Protein 2ZCW (pdb70)

Structure (mmCIF, N/CA/C/O backbone):
data_2ZCW
#
_entry.id   2ZCW
#
_cell.length_a   54.050
_cell.length_b   54.050
_cell.length_c   147.718
_cell.angle_alpha   90.00
_cell.angle_beta   90.00
_cell.angle_gamma   90.00
#
_symmetry.space_group_name_H-M   'P 41 21 2'
#
loop_
_entity.id
_entity.type
_entity.pdbx_description
1 polymer 'Transcriptional regulator, FNR/CRP family'
2 non-polymer (4S)-2-METHYL-2,4-PENTANEDIOL
3 water water
#
loop_
_atom_site.group_PDB
_atom_site.id
_atom_site.type_symbol
_atom_site.label_atom_id
_atom_site.label_alt_id
_atom_site.label_comp_id
_atom_site.label_asym_id
_atom_site.label_entity_id
_atom_site.label_seq_id
_atom_site.pdbx_PDB_ins_code
_atom_site.Cartn_x
_atom_site.Cartn_y
_atom_site.Cartn_z
_atom_site.occupancy
_atom_site.B_iso_or_equiv
_atom_site.auth_seq_id
_atom_site.auth_comp_id
_atom_site.auth_asym_id
_atom_site.auth_atom_id
_atom_site.pdbx_PDB_model_num
ATOM 1 N N . GLU A 1 6 ? 13.948 9.141 18.935 1.00 52.21 5 GLU A N 1
ATOM 2 C CA . GLU A 1 6 ? 15.064 9.241 19.918 1.00 51.62 5 GLU A CA 1
ATOM 3 C C . GLU A 1 6 ? 15.675 10.640 19.903 1.00 49.57 5 GLU A C 1
ATOM 4 O O . GLU A 1 6 ? 15.603 11.346 18.896 1.00 48.85 5 GLU A O 1
ATOM 10 N N . THR A 1 7 ? 16.275 11.033 21.023 1.00 46.07 6 THR A N 1
ATOM 11 C CA . THR A 1 7 ? 16.889 12.351 21.145 1.00 43.45 6 THR A CA 1
ATOM 12 C C . THR A 1 7 ? 18.218 12.287 21.891 1.00 41.29 6 THR A C 1
ATOM 13 O O . THR A 1 7 ? 18.404 11.455 22.777 1.00 41.72 6 THR A O 1
ATOM 17 N N . VAL A 1 8 ? 19.138 13.175 21.527 1.00 38.18 7 VAL A N 1
ATOM 18 C CA . VAL A 1 8 ? 20.453 13.229 22.155 1.00 35.80 7 VAL A CA 1
ATOM 19 C C . VAL A 1 8 ? 20.798 14.666 22.528 1.00 36.68 7 VAL A C 1
ATOM 20 O O . VAL A 1 8 ? 20.420 15.605 21.826 1.00 35.87 7 VAL A O 1
ATOM 24 N N . SER A 1 9 ? 21.517 14.835 23.6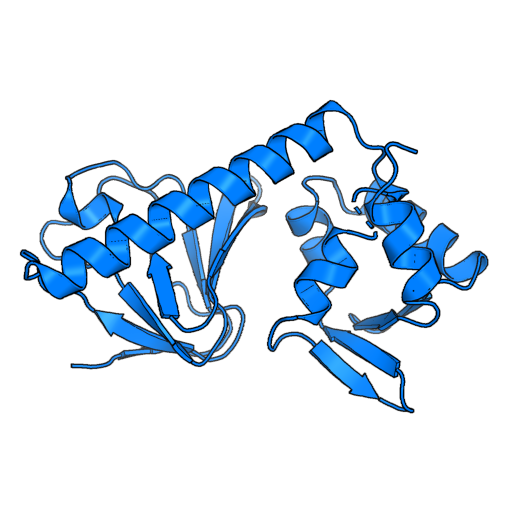33 1.00 34.14 8 SER A N 1
ATOM 25 C CA . SER A 1 9 ? 21.896 16.165 24.092 1.00 32.48 8 SER A CA 1
ATOM 26 C C . SER A 1 9 ? 23.407 16.353 24.171 1.00 32.47 8 SER A C 1
ATOM 27 O O . SER A 1 9 ? 24.159 15.398 24.370 1.00 33.31 8 SER A O 1
ATOM 30 N N . PHE A 1 10 ? 23.836 17.600 24.012 1.00 32.09 9 PHE A N 1
ATOM 31 C CA . PHE A 1 10 ? 25.245 17.970 24.068 1.00 30.80 9 PHE A CA 1
ATOM 32 C C . PHE A 1 10 ? 25.368 19.293 24.818 1.00 33.15 9 PHE A C 1
ATOM 33 O O . PHE A 1 10 ? 24.488 20.148 24.729 1.00 33.59 9 PHE A O 1
ATOM 41 N N . LYS A 1 11 ? 26.454 19.458 25.564 1.00 34.12 10 LYS A N 1
ATOM 42 C CA . LYS A 1 11 ? 26.673 20.692 26.308 1.00 34.03 10 LYS A CA 1
ATOM 43 C C . LYS A 1 11 ? 27.490 21.656 25.460 1.00 33.27 10 LYS A C 1
ATOM 44 O O . LYS A 1 11 ? 28.265 21.235 24.601 1.00 31.94 10 LYS A O 1
ATOM 50 N N . ALA A 1 12 ? 27.308 22.950 25.699 1.00 30.43 11 ALA A N 1
ATOM 51 C CA . ALA A 1 12 ? 28.031 23.969 24.951 1.00 30.57 11 ALA A CA 1
ATOM 52 C C . ALA A 1 12 ? 29.521 23.654 24.895 1.00 31.64 11 ALA A C 1
ATOM 53 O O . ALA A 1 12 ? 30.163 23.440 25.927 1.00 32.63 11 ALA A O 1
ATOM 55 N N . GLY A 1 13 ? 30.063 23.616 23.683 1.00 31.90 12 GLY A N 1
ATOM 56 C CA . GLY A 1 13 ? 31.476 23.335 23.512 1.00 31.42 12 GLY A CA 1
ATOM 57 C C . GLY A 1 13 ? 31.789 21.903 23.118 1.00 30.62 12 GLY A C 1
ATOM 58 O O . GLY A 1 13 ? 32.898 21.616 22.677 1.00 31.34 12 GLY A O 1
ATOM 59 N N . ASP A 1 14 ? 30.823 21.002 23.272 1.00 31.56 13 ASP A N 1
ATOM 60 C CA . ASP A 1 14 ? 31.044 19.602 22.921 1.00 31.14 13 ASP A CA 1
ATOM 61 C C . ASP A 1 14 ? 31.071 19.363 21.419 1.00 30.68 13 ASP A C 1
ATOM 62 O O . ASP A 1 14 ? 30.244 19.898 20.679 1.00 29.68 13 ASP A O 1
ATOM 67 N N . VAL A 1 15 ? 32.031 18.554 20.980 1.00 30.02 14 VAL A N 1
ATOM 68 C CA . VAL A 1 15 ? 32.179 18.212 19.571 1.00 27.82 14 VAL A CA 1
ATOM 69 C C . VAL A 1 15 ? 31.134 17.161 19.224 1.00 27.51 14 VAL A C 1
ATOM 70 O O . VAL A 1 15 ? 31.032 16.129 19.890 1.00 28.24 14 VAL A O 1
ATOM 74 N N . ILE A 1 16 ? 30.359 17.427 18.179 1.00 21.61 15 ILE A N 1
ATOM 75 C CA . ILE A 1 16 ? 29.311 16.511 17.758 1.00 20.79 15 ILE A CA 1
ATOM 76 C C . ILE A 1 16 ? 29.776 15.625 16.606 1.00 17.72 15 ILE A C 1
ATOM 77 O O . ILE A 1 16 ? 29.482 14.427 16.583 1.00 18.94 15 ILE A O 1
ATOM 82 N N . LEU A 1 17 ? 30.497 16.217 15.659 1.00 18.37 16 LEU A N 1
ATOM 83 C CA . LEU A 1 17 ? 31.016 15.487 14.503 1.00 17.74 16 LEU A CA 1
ATOM 84 C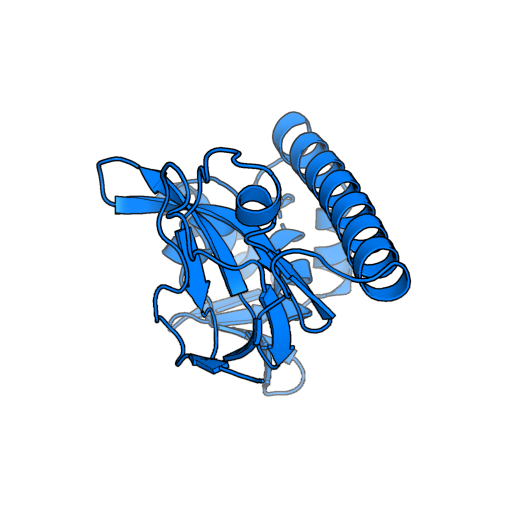 C . LEU A 1 17 ? 32.427 15.953 14.172 1.00 18.16 16 LEU A C 1
ATOM 85 O O . LEU A 1 17 ? 32.765 17.121 14.363 1.00 18.49 16 LEU A O 1
ATOM 90 N N . TYR A 1 18 ? 33.244 15.029 13.675 1.00 17.35 17 TYR A N 1
ATOM 91 C CA . TYR A 1 18 ? 34.625 15.317 13.296 1.00 17.33 17 TYR A CA 1
ATOM 92 C C . TYR A 1 18 ? 34.750 15.190 11.778 1.00 17.28 17 TYR A C 1
ATOM 93 O O . TYR A 1 18 ? 34.017 14.426 11.151 1.00 18.98 17 TYR A O 1
ATOM 102 N N . PRO A 1 19 ? 35.681 15.935 11.164 1.00 17.95 18 PRO A N 1
ATOM 103 C CA . PRO A 1 19 ? 35.876 15.870 9.712 1.00 19.62 18 PRO A CA 1
ATOM 104 C C . PRO A 1 19 ? 36.393 14.490 9.304 1.00 18.92 18 PRO A C 1
ATOM 105 O O . PRO A 1 19 ? 37.023 13.800 10.107 1.00 23.06 18 PRO A O 1
ATOM 109 N N . GLY A 1 20 ? 36.133 14.101 8.060 1.00 19.85 19 GLY A N 1
ATOM 110 C CA . GLY A 1 20 ? 36.593 12.813 7.572 1.00 21.41 19 GLY A CA 1
ATOM 111 C C . GLY A 1 20 ? 35.495 12.013 6.901 1.00 21.73 19 GLY A C 1
ATOM 112 O O . GLY A 1 20 ? 34.372 12.492 6.741 1.00 19.78 19 GLY A O 1
ATOM 113 N N . VAL A 1 21 ? 35.819 10.792 6.487 1.00 22.60 20 VAL A N 1
ATOM 114 C CA . VAL A 1 21 ? 34.826 9.937 5.853 1.00 23.11 20 VAL A CA 1
ATOM 115 C C . VAL A 1 21 ? 33.911 9.432 6.963 1.00 20.42 20 VAL A C 1
ATOM 116 O O . VAL A 1 21 ? 34.371 8.833 7.929 1.00 21.60 20 VAL A O 1
ATOM 120 N N . PRO A 1 22 ? 32.599 9.672 6.840 1.00 20.75 21 PRO A N 1
ATOM 121 C CA . PRO A 1 22 ? 31.650 9.225 7.865 1.00 19.22 21 PRO A CA 1
ATOM 122 C C . PRO A 1 22 ? 31.741 7.736 8.186 1.00 19.64 21 PRO A C 1
ATOM 123 O O . PRO A 1 22 ? 31.909 6.909 7.289 1.00 20.85 21 PRO A O 1
ATOM 127 N N . GLY A 1 23 ? 31.634 7.412 9.473 1.00 19.00 22 GLY A N 1
ATOM 128 C CA . GLY A 1 23 ? 31.671 6.024 9.897 1.00 18.46 22 GLY A CA 1
ATOM 129 C C . GLY A 1 23 ? 30.379 5.363 9.457 1.00 18.11 22 GLY A C 1
ATOM 130 O O . GLY A 1 23 ? 29.403 6.057 9.168 1.00 16.51 22 GLY A O 1
ATOM 131 N N . PRO A 1 24 ? 30.326 4.023 9.408 1.00 17.70 23 PRO A N 1
ATOM 132 C CA . PRO A 1 24 ? 29.117 3.310 8.985 1.00 18.12 23 PRO A CA 1
ATOM 133 C C . PRO A 1 24 ? 27.868 3.520 9.842 1.00 17.56 23 PRO A C 1
ATOM 134 O O . PRO A 1 24 ? 26.754 3.245 9.393 1.00 20.24 23 PRO A O 1
ATOM 138 N N . ARG A 1 25 ? 28.039 4.009 11.067 1.00 17.26 24 ARG A N 1
ATOM 139 C CA . ARG A 1 25 ? 26.890 4.242 11.931 1.00 16.53 24 ARG A CA 1
ATOM 140 C C . ARG A 1 25 ? 26.718 5.724 12.255 1.00 18.28 24 ARG A C 1
ATOM 141 O O . ARG A 1 25 ? 25.967 6.088 13.162 1.00 19.59 24 ARG A O 1
ATOM 149 N N . ASP A 1 26 ? 27.412 6.576 11.505 1.00 17.80 25 ASP A N 1
ATOM 150 C CA . ASP A 1 26 ? 27.306 8.021 11.700 1.00 17.88 25 ASP A CA 1
ATOM 151 C C . ASP A 1 26 ? 25.905 8.448 11.293 1.00 16.23 25 ASP A C 1
ATOM 152 O O . ASP A 1 26 ? 25.342 7.927 10.332 1.00 19.39 25 ASP A O 1
ATOM 157 N N . ARG A 1 27 ? 25.349 9.407 12.017 1.00 18.99 26 ARG A N 1
ATOM 158 C CA . ARG A 1 27 ? 24.010 9.881 11.709 1.00 17.40 26 ARG A CA 1
ATOM 159 C C . ARG A 1 27 ? 23.987 11.373 11.432 1.00 15.88 26 ARG A C 1
ATOM 160 O O . ARG A 1 27 ? 24.879 12.114 11.853 1.00 17.62 26 ARG A O 1
ATOM 168 N N . ALA A 1 28 ? 22.962 11.793 10.698 1.00 16.22 27 ALA A N 1
ATOM 169 C CA . ALA A 1 28 ? 22.748 13.206 10.422 1.00 14.64 27 ALA A CA 1
ATOM 170 C C . ALA A 1 28 ? 21.869 13.650 11.596 1.00 15.43 27 ALA A C 1
ATOM 171 O O . ALA A 1 28 ? 21.280 12.812 12.291 1.00 13.94 27 ALA A O 1
ATOM 173 N N . TYR A 1 29 ? 21.778 14.952 11.829 1.00 13.59 28 TYR A N 1
ATOM 174 C CA . TYR A 1 29 ? 20.975 15.449 12.940 1.00 13.92 28 TYR A CA 1
ATOM 175 C C . TYR A 1 29 ? 20.079 16.617 12.586 1.00 14.37 28 TYR A C 1
ATOM 176 O O . TYR A 1 29 ? 20.375 17.393 11.681 1.00 14.44 28 TYR A O 1
ATOM 185 N N . ARG A 1 30 ? 18.984 16.731 13.324 1.00 15.31 29 ARG A N 1
ATOM 186 C CA . ARG A 1 30 ? 18.074 17.854 13.180 1.00 16.14 29 ARG A CA 1
ATOM 187 C C . ARG A 1 30 ? 18.157 18.536 14.544 1.00 16.91 29 ARG A C 1
ATOM 188 O O . ARG A 1 30 ? 18.072 17.871 15.579 1.00 18.17 29 ARG A O 1
ATOM 196 N N . VAL A 1 31 ? 18.350 19.851 14.558 1.00 16.21 30 VAL A N 1
ATOM 197 C CA . VAL A 1 31 ? 18.449 20.581 15.819 1.00 18.31 30 VAL A CA 1
ATOM 198 C C . VAL A 1 31 ? 17.069 20.834 16.419 1.00 19.19 30 VAL A C 1
ATOM 199 O O . VAL A 1 31 ? 16.160 21.298 15.732 1.00 19.54 30 VAL A O 1
ATOM 203 N N . LEU A 1 32 ? 16.910 20.508 17.699 1.00 20.51 31 LEU A N 1
ATOM 204 C CA . LEU A 1 32 ? 15.636 20.726 18.380 1.00 22.02 31 LEU A CA 1
ATOM 205 C C . LEU A 1 32 ? 15.728 21.986 19.234 1.00 23.79 31 LEU A C 1
ATOM 206 O O . LEU A 1 32 ? 14.774 22.757 19.328 1.00 25.17 31 LEU A O 1
ATOM 211 N N . GLU A 1 33 ? 16.887 22.190 19.847 1.00 24.30 32 GLU A N 1
ATOM 212 C CA . GLU A 1 33 ? 17.127 23.363 20.679 1.00 25.69 32 GLU A CA 1
ATOM 213 C C . GLU A 1 33 ? 18.602 23.713 20.681 1.00 24.40 32 GLU A C 1
ATOM 214 O O . GLU A 1 33 ? 19.460 22.833 20.597 1.00 2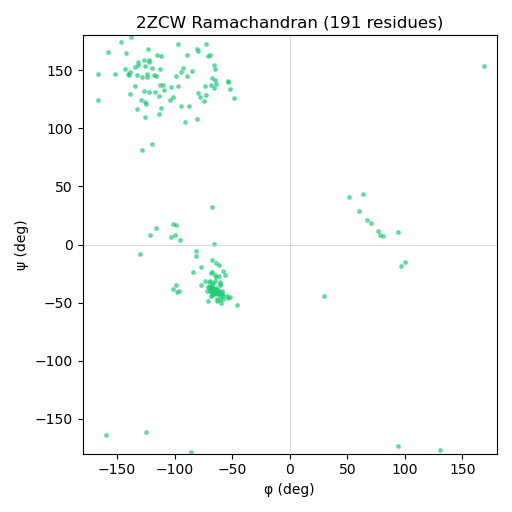4.85 32 GLU A O 1
ATOM 220 N N . GLY A 1 34 ? 18.897 25.004 20.773 1.00 22.76 33 GLY A N 1
ATOM 221 C CA . GLY A 1 34 ? 20.280 25.436 20.795 1.00 21.21 33 GLY A CA 1
ATOM 222 C C . GLY A 1 34 ? 20.853 25.808 19.443 1.00 20.95 33 GLY A C 1
ATOM 223 O O . GLY A 1 34 ? 20.144 25.857 18.434 1.00 20.38 33 GLY A O 1
ATOM 224 N N . LEU A 1 35 ? 22.154 26.068 19.429 1.00 20.26 34 LEU A N 1
ATOM 225 C CA . LEU A 1 35 ? 22.845 26.456 18.212 1.00 18.88 34 LEU A CA 1
ATOM 226 C C . LEU A 1 35 ? 24.058 25.571 17.956 1.00 20.49 34 LEU A C 1
ATOM 227 O O . LEU A 1 35 ? 24.861 25.324 18.857 1.00 20.16 34 LEU A O 1
ATOM 232 N N . VAL A 1 36 ? 24.178 25.092 16.722 1.00 17.52 35 VAL A N 1
ATOM 233 C CA . VAL A 1 36 ? 25.304 24.262 16.321 1.00 17.80 35 VAL A CA 1
ATOM 234 C C . VAL A 1 36 ? 26.137 25.054 15.327 1.00 17.15 35 VAL A C 1
ATOM 235 O O . VAL A 1 36 ? 25.603 25.712 14.436 1.00 17.96 35 VAL A O 1
ATOM 239 N N . ARG A 1 37 ? 27.451 24.996 15.482 1.00 16.72 36 ARG A N 1
ATOM 240 C CA . ARG A 1 37 ? 28.337 25.706 14.582 1.00 16.38 36 ARG A CA 1
ATOM 241 C C . ARG A 1 37 ? 29.146 24.715 13.759 1.00 17.46 36 ARG A C 1
ATOM 242 O O . ARG A 1 37 ? 29.760 23.806 14.309 1.00 18.13 36 ARG A O 1
ATOM 250 N N . LEU A 1 38 ? 29.125 24.874 12.441 1.00 15.74 37 LEU A N 1
ATOM 251 C CA . LEU A 1 38 ? 29.906 24.007 11.565 1.00 16.30 37 LEU A CA 1
ATOM 252 C C . LEU A 1 38 ? 31.124 24.831 11.189 1.00 17.70 37 LEU A C 1
ATOM 253 O O . LEU A 1 38 ? 31.002 25.959 10.707 1.00 16.82 37 LEU A O 1
ATOM 258 N N . GLU A 1 39 ? 32.308 24.278 11.402 1.00 18.00 38 GLU A N 1
ATOM 259 C CA . GLU A 1 39 ? 33.499 25.040 11.103 1.00 18.96 38 GLU A CA 1
ATOM 260 C C . GLU A 1 39 ? 34.646 24.226 10.538 1.00 17.97 38 GLU A C 1
ATOM 261 O O . GLU A 1 39 ? 34.772 23.032 10.801 1.00 17.85 38 GLU A O 1
ATOM 267 N N . ALA A 1 40 ? 35.468 24.889 9.737 1.00 15.86 3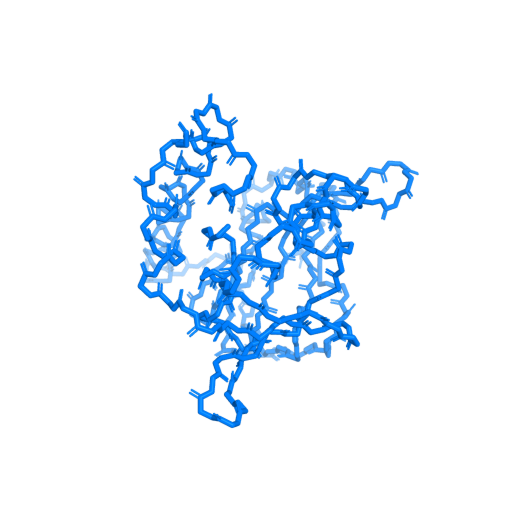9 ALA A N 1
ATOM 268 C CA . ALA A 1 40 ? 36.647 24.262 9.163 1.00 16.32 39 ALA A CA 1
ATOM 269 C C . ALA A 1 40 ? 37.770 24.696 10.095 1.00 16.84 39 ALA A C 1
ATOM 270 O O . ALA A 1 40 ? 37.820 25.854 10.510 1.00 17.09 39 ALA A O 1
ATOM 272 N N . VAL A 1 41 ? 38.650 23.766 10.444 1.00 14.02 40 VAL A N 1
ATOM 273 C CA . VAL A 1 41 ? 39.760 24.076 11.334 1.00 15.73 40 VAL A CA 1
ATOM 274 C C . VAL A 1 41 ? 41.078 23.745 10.653 1.00 14.50 40 VAL A C 1
ATOM 275 O O . VAL A 1 41 ? 41.235 22.656 10.100 1.00 16.66 40 VAL A O 1
ATOM 279 N N . ASP A 1 42 ? 42.022 24.683 10.680 1.00 13.80 41 ASP A N 1
ATOM 280 C CA . ASP A 1 42 ? 43.313 24.439 10.045 1.00 15.78 41 ASP A CA 1
ATOM 281 C C . ASP A 1 42 ? 44.304 23.725 10.960 1.00 15.28 41 ASP A C 1
ATOM 282 O O . ASP A 1 42 ? 43.978 23.372 12.094 1.00 13.70 41 ASP A O 1
ATOM 287 N N . GLU A 1 43 ? 45.512 23.509 10.446 1.00 15.77 42 GLU A N 1
ATOM 288 C CA . GLU A 1 43 ? 46.577 22.814 11.157 1.00 17.74 42 GLU A CA 1
ATOM 289 C C . GLU A 1 43 ? 47.063 23.532 12.414 1.00 15.42 42 GLU A C 1
ATOM 290 O O . GLU A 1 43 ? 47.749 22.932 13.242 1.00 15.60 42 GLU A O 1
ATOM 296 N N . GLU A 1 44 ? 46.724 24.811 12.551 1.00 15.08 43 GLU A N 1
ATOM 297 C CA . GLU A 1 44 ? 47.126 25.583 13.726 1.00 15.29 43 GLU A CA 1
ATOM 298 C C . GLU A 1 44 ? 45.984 25.693 14.740 1.00 14.75 43 GLU A C 1
ATOM 299 O O . GLU A 1 44 ? 46.079 26.439 15.711 1.00 16.55 43 GLU A O 1
ATOM 305 N N . GLY A 1 45 ? 44.903 24.957 14.499 1.00 13.79 44 GLY A N 1
ATOM 306 C CA . GLY A 1 45 ? 43.775 24.953 15.417 1.00 15.85 44 GLY A CA 1
ATOM 307 C C . GLY A 1 45 ? 42.791 26.101 15.324 1.00 16.05 44 GLY A C 1
ATOM 308 O O . GLY A 1 45 ? 41.898 26.223 16.167 1.00 17.87 44 GLY A O 1
ATOM 309 N N . ASN A 1 46 ? 42.947 26.946 14.315 1.00 15.62 45 ASN A N 1
ATOM 310 C CA . ASN A 1 46 ? 42.046 28.073 14.147 1.00 16.54 45 ASN A CA 1
ATOM 311 C C . ASN A 1 46 ? 40.915 27.739 13.191 1.00 16.51 45 ASN A C 1
ATOM 312 O O . ASN A 1 46 ? 41.084 26.960 12.253 1.00 16.42 45 ASN A O 1
ATOM 317 N N . ALA A 1 47 ? 39.760 28.346 13.435 1.00 15.96 46 ALA A N 1
ATOM 318 C CA . ALA A 1 47 ? 38.580 28.050 12.647 1.00 15.37 46 ALA A CA 1
ATOM 319 C C . ALA A 1 47 ? 38.026 29.124 11.728 1.00 15.64 46 ALA A C 1
ATOM 320 O O . ALA A 1 47 ? 38.330 30.314 11.842 1.00 15.38 46 ALA A O 1
ATOM 322 N N . LEU A 1 48 ? 37.203 28.651 10.801 1.00 13.94 47 LEU A N 1
ATOM 323 C CA . LEU A 1 48 ? 36.484 29.483 9.849 1.00 13.43 47 LEU A CA 1
ATOM 324 C C . LEU A 1 48 ? 35.079 28.912 9.948 1.00 13.43 47 LEU A C 1
ATOM 325 O O . LEU A 1 48 ? 34.862 27.735 9.659 1.00 14.92 47 LEU A O 1
ATOM 330 N N . THR A 1 49 ? 34.127 29.722 10.391 1.00 13.91 48 THR A N 1
ATOM 331 C CA . THR A 1 49 ? 32.757 29.247 10.526 1.00 14.64 48 THR A CA 1
ATOM 332 C C . THR A 1 49 ? 32.147 29.095 9.139 1.00 15.99 48 THR A C 1
ATOM 333 O O . THR A 1 49 ? 32.198 30.013 8.325 1.00 20.31 48 THR A O 1
ATOM 337 N N . LEU A 1 50 ? 31.583 27.922 8.872 1.00 15.85 49 LEU A N 1
ATOM 338 C CA . LEU A 1 50 ? 30.980 27.647 7.574 1.00 15.58 49 LEU A CA 1
ATOM 339 C C . LEU A 1 50 ? 29.468 27.830 7.594 1.00 17.14 49 LEU A C 1
ATOM 340 O O . LEU A 1 50 ? 28.880 28.279 6.608 1.00 19.50 49 LEU A O 1
ATOM 345 N N . ARG A 1 51 ? 28.846 27.490 8.717 1.00 17.03 50 ARG A N 1
ATOM 346 C CA . ARG A 1 51 ? 27.403 27.608 8.842 1.00 18.52 50 ARG A CA 1
ATOM 347 C C . ARG A 1 51 ? 26.931 27.480 10.285 1.00 20.24 50 ARG A C 1
ATOM 348 O O . ARG A 1 51 ? 27.533 26.766 11.088 1.00 20.66 50 ARG A O 1
ATOM 356 N N . LEU A 1 52 ? 25.865 28.200 10.620 1.00 16.61 51 LEU A N 1
ATOM 357 C CA . LEU A 1 52 ? 25.281 28.117 11.947 1.00 16.96 51 LEU A CA 1
ATOM 358 C C . LEU A 1 52 ? 23.954 27.397 11.739 1.00 17.84 51 LEU A C 1
ATOM 359 O O . LEU A 1 52 ? 23.205 27.726 10.819 1.00 17.94 51 LEU A O 1
ATOM 364 N N . VAL A 1 53 ? 23.676 26.408 12.578 1.00 16.22 52 VAL A N 1
ATOM 365 C CA . VAL A 1 53 ? 22.442 25.639 12.463 1.00 15.07 52 VAL A CA 1
ATOM 366 C C . VAL A 1 53 ? 21.541 25.944 13.655 1.00 15.86 52 VAL A C 1
ATOM 367 O O . VAL A 1 53 ? 21.903 25.688 14.799 1.00 17.60 52 VAL A O 1
ATOM 371 N N . ARG A 1 54 ? 20.368 26.507 13.376 1.00 17.39 53 ARG A N 1
ATOM 372 C CA . ARG A 1 54 ? 19.407 26.862 14.415 1.00 19.64 53 ARG A CA 1
ATOM 373 C C . ARG A 1 54 ? 18.356 25.763 14.562 1.00 19.43 53 ARG A C 1
ATOM 374 O O . ARG A 1 54 ? 18.322 24.821 13.770 1.00 18.62 53 ARG A O 1
ATOM 382 N N . PRO A 1 55 ? 17.487 25.861 15.584 1.00 18.55 54 PRO A N 1
ATOM 383 C CA . PRO A 1 55 ? 16.460 24.834 15.764 1.00 18.75 54 PRO A CA 1
ATOM 384 C C . PRO A 1 55 ? 15.678 24.609 14.476 1.00 19.76 54 PRO A C 1
ATOM 385 O O . PRO A 1 55 ? 15.270 25.562 13.806 1.00 19.68 54 PRO A O 1
ATOM 389 N N . GLY A 1 56 ? 15.481 23.339 14.135 1.00 18.57 55 GLY A N 1
ATOM 390 C CA . GLY A 1 56 ? 14.770 22.996 12.920 1.00 17.34 55 GLY A CA 1
ATOM 391 C C . GLY A 1 56 ? 15.729 22.703 11.779 1.00 14.88 55 GLY A C 1
ATOM 392 O O . GLY A 1 56 ? 15.354 22.078 10.789 1.00 15.88 55 GLY A O 1
ATOM 393 N N . GLY A 1 57 ? 16.971 23.152 11.929 1.00 14.64 56 GLY A N 1
ATOM 394 C CA . GLY A 1 57 ? 17.977 22.945 10.905 1.00 13.01 56 GLY A CA 1
ATOM 395 C C . GLY A 1 57 ? 18.602 21.564 10.953 1.00 13.62 56 GLY A C 1
ATOM 396 O O . GLY A 1 57 ? 18.438 20.821 11.923 1.00 13.43 56 GLY A O 1
ATOM 397 N N . PHE A 1 58 ? 19.337 21.233 9.898 1.00 11.96 57 PHE A N 1
ATOM 398 C CA . PHE A 1 58 ? 19.989 19.934 9.764 1.00 12.19 57 PHE A CA 1
ATOM 399 C C . PHE A 1 58 ? 21.487 20.057 9.509 1.00 13.67 57 PHE A C 1
ATOM 400 O O . PHE A 1 58 ? 21.956 21.052 8.960 1.00 14.60 57 PHE A O 1
ATOM 408 N N . PHE A 1 59 ? 22.230 19.029 9.899 1.00 12.37 58 PHE A N 1
ATOM 409 C CA . PHE A 1 59 ? 23.660 18.972 9.623 1.00 11.45 58 PHE A CA 1
ATOM 410 C C . PHE A 1 59 ? 24.109 17.514 9.684 1.00 12.18 58 PHE A C 1
ATOM 411 O O . PHE A 1 59 ? 23.360 16.652 10.148 1.00 12.97 58 PHE A O 1
ATOM 419 N N . GLY A 1 60 ? 25.305 17.237 9.174 1.00 12.27 59 GLY A N 1
ATOM 420 C CA . GLY A 1 60 ? 25.810 15.875 9.157 1.00 12.49 59 GLY A CA 1
ATOM 421 C C . GLY A 1 60 ? 25.159 15.042 8.063 1.00 11.93 59 GLY A C 1
ATOM 422 O O . GLY A 1 60 ? 25.314 13.823 8.032 1.00 12.88 59 GLY A O 1
ATOM 423 N N . GLU A 1 61 ? 24.444 15.711 7.158 1.00 12.53 60 GLU A N 1
ATOM 424 C CA . GLU A 1 61 ? 23.741 15.054 6.062 1.00 15.27 60 GLU A CA 1
ATOM 425 C C . GLU A 1 61 ? 24.641 14.191 5.180 1.00 14.89 60 GLU A C 1
ATOM 426 O O . GLU A 1 61 ? 24.169 13.239 4.549 1.00 14.51 60 GLU A O 1
ATOM 432 N N . GLU A 1 62 ? 25.930 14.514 5.131 1.00 13.55 61 GLU A N 1
ATOM 433 C CA . GLU A 1 62 ? 26.843 13.735 4.308 1.00 13.24 61 GLU A CA 1
ATOM 434 C C . GLU A 1 62 ? 26.869 12.258 4.696 1.00 14.52 61 GLU A C 1
ATOM 435 O O . GLU A 1 62 ? 27.229 11.407 3.882 1.00 16.92 61 GLU A O 1
ATOM 441 N N . ALA A 1 63 ? 26.488 11.952 5.934 1.00 14.71 62 ALA A N 1
ATOM 442 C CA . ALA A 1 63 ? 26.471 10.567 6.406 1.00 14.30 62 ALA A CA 1
ATOM 443 C C . ALA A 1 63 ? 25.399 9.744 5.701 1.00 16.83 62 ALA A C 1
ATOM 444 O O . ALA A 1 63 ? 25.490 8.518 5.631 1.00 17.73 62 ALA A O 1
ATOM 446 N N . LEU A 1 64 ? 24.379 10.421 5.186 1.00 15.21 63 LEU A N 1
ATOM 447 C CA . LEU A 1 64 ? 23.294 9.750 4.480 1.00 17.41 63 LEU A CA 1
ATOM 448 C C . LEU A 1 64 ? 23.716 9.362 3.067 1.00 19.04 63 LEU A C 1
ATOM 449 O O . LEU A 1 64 ? 23.108 8.479 2.453 1.00 20.71 63 LEU A O 1
ATOM 454 N N . PHE A 1 65 ? 24.768 10.007 2.568 1.00 18.22 64 PHE A N 1
ATOM 455 C CA . PHE A 1 65 ? 25.230 9.793 1.201 1.00 19.28 64 PHE A CA 1
ATOM 456 C C . PHE A 1 65 ? 26.671 9.317 1.014 1.00 20.54 64 PHE A C 1
ATOM 457 O O . PHE A 1 65 ? 27.167 9.273 -0.114 1.00 22.78 64 PHE A O 1
ATOM 465 N N . GLY A 1 66 ? 27.346 8.970 2.103 1.00 21.02 65 GLY A N 1
ATOM 466 C CA . GLY A 1 66 ? 28.719 8.508 1.996 1.00 21.53 65 GLY A CA 1
ATOM 467 C C . GLY A 1 66 ? 29.697 9.582 1.548 1.00 20.36 65 GLY A C 1
ATOM 468 O O . GLY A 1 66 ? 30.781 9.276 1.050 1.00 24.67 65 GLY A O 1
ATOM 469 N N . GLN A 1 67 ? 29.317 10.842 1.728 1.00 18.79 66 GLN A N 1
ATOM 470 C CA . GLN A 1 67 ? 30.161 11.971 1.342 1.00 17.37 66 GLN A CA 1
ATOM 471 C C . GLN A 1 67 ? 31.094 12.371 2.479 1.00 16.94 66 GLN A C 1
ATOM 472 O O . GLN A 1 67 ? 30.729 12.298 3.651 1.00 17.43 66 GLN A O 1
ATOM 478 N N . GLU A 1 68 ? 32.298 12.805 2.132 1.00 18.53 67 GLU A N 1
ATOM 479 C CA . GLU A 1 68 ? 33.257 13.217 3.147 1.00 19.17 67 GLU A CA 1
ATOM 480 C C . GLU A 1 68 ? 32.770 14.450 3.908 1.00 18.18 67 GLU A C 1
ATOM 481 O O . GLU A 1 68 ? 32.172 15.355 3.329 1.00 19.02 67 GLU A O 1
ATOM 487 N N . ARG A 1 69 ? 33.024 14.471 5.213 1.00 16.83 68 ARG A N 1
ATOM 488 C CA . ARG A 1 69 ? 32.653 15.597 6.062 1.00 17.01 68 ARG A CA 1
ATOM 489 C C . ARG A 1 69 ? 33.896 16.485 6.128 1.00 18.39 68 ARG A C 1
ATOM 490 O O . ARG A 1 69 ? 34.954 16.049 6.582 1.00 17.04 68 ARG A O 1
ATOM 498 N N . ILE A 1 70 ? 33.786 17.721 5.659 1.00 16.94 69 ILE A N 1
ATOM 499 C CA . ILE A 1 70 ? 34.941 18.606 5.675 1.00 18.35 69 ILE A CA 1
ATOM 500 C C . ILE A 1 70 ? 34.886 19.609 6.815 1.00 19.65 69 ILE A C 1
ATOM 501 O O . ILE A 1 70 ? 35.608 20.606 6.805 1.00 25.83 69 ILE A O 1
ATOM 506 N N . TYR A 1 71 ? 34.055 19.326 7.813 1.00 16.85 70 TYR A N 1
ATOM 507 C CA . TYR A 1 71 ? 33.896 20.232 8.941 1.00 17.42 70 TYR A CA 1
ATOM 508 C C . TYR A 1 71 ? 33.715 19.559 10.298 1.00 18.23 70 TYR A C 1
ATOM 509 O O . TYR A 1 71 ? 33.450 18.359 10.388 1.00 16.24 70 TYR A O 1
ATOM 518 N N . PHE A 1 72 ? 33.884 20.356 11.350 1.00 17.66 71 PHE A N 1
ATOM 519 C CA . PHE A 1 72 ? 33.639 19.919 12.713 1.00 17.27 71 PHE A CA 1
ATOM 520 C C . PHE A 1 72 ? 32.238 20.465 12.992 1.00 17.36 71 PHE A C 1
ATOM 521 O O . PHE A 1 72 ? 31.881 21.536 12.493 1.00 17.89 71 PHE A O 1
ATOM 529 N N . ALA A 1 73 ? 31.446 19.731 13.763 1.00 16.64 72 ALA A N 1
ATOM 530 C CA . ALA A 1 73 ? 30.125 20.193 14.163 1.00 17.71 72 ALA A CA 1
ATOM 531 C C . ALA A 1 73 ? 30.277 20.373 15.673 1.00 20.68 72 ALA A C 1
ATOM 532 O O . ALA A 1 73 ? 30.467 19.402 16.403 1.00 22.12 72 ALA A O 1
ATOM 534 N N . GLU A 1 74 ? 30.225 21.622 16.127 1.00 21.07 73 GLU A N 1
ATOM 535 C CA . GLU A 1 74 ? 30.384 21.945 17.539 1.00 24.15 73 GLU A CA 1
ATOM 536 C C . GLU A 1 74 ? 29.125 22.556 18.141 1.00 24.77 73 GLU A C 1
ATOM 537 O O . GLU A 1 74 ? 28.400 23.293 17.472 1.00 22.30 73 GLU A O 1
ATOM 543 N N . ALA A 1 75 ? 28.868 22.246 19.409 1.00 24.52 74 ALA A N 1
ATOM 544 C CA . ALA A 1 75 ? 27.708 22.790 20.101 1.00 24.46 74 ALA A CA 1
ATOM 545 C C . ALA A 1 75 ? 28.060 24.202 20.562 1.00 27.07 74 ALA A C 1
ATOM 546 O O . ALA A 1 75 ? 28.863 24.373 21.478 1.00 25.75 74 ALA A O 1
ATOM 548 N N . ALA A 1 76 ? 27.473 25.209 19.918 1.00 25.37 75 ALA A N 1
ATOM 549 C CA . ALA A 1 76 ? 27.737 26.606 20.271 1.00 26.33 75 ALA A CA 1
ATOM 550 C C . ALA A 1 76 ? 27.113 26.927 21.626 1.00 25.36 75 ALA A C 1
ATOM 551 O O . ALA A 1 76 ? 27.623 27.752 22.386 1.00 28.12 75 ALA A O 1
ATOM 553 N N . THR A 1 77 ? 25.996 26.271 21.911 1.00 26.75 76 THR A N 1
ATOM 554 C CA . THR A 1 77 ? 25.282 26.428 23.171 1.00 26.44 76 THR A CA 1
ATOM 555 C C . THR A 1 77 ? 24.896 25.007 23.535 1.00 27.94 76 THR A C 1
ATOM 556 O O . THR A 1 77 ? 25.209 24.074 22.790 1.00 27.35 76 THR A O 1
ATOM 560 N N . ASP A 1 78 ? 24.238 24.823 24.674 1.00 27.69 77 ASP A N 1
ATOM 561 C CA . ASP A 1 78 ? 23.793 23.489 25.030 1.00 29.38 77 ASP A CA 1
ATOM 562 C C . ASP A 1 78 ? 22.793 23.161 23.927 1.00 28.52 77 ASP A C 1
ATOM 563 O O . ASP A 1 78 ? 22.009 24.021 23.520 1.00 26.66 77 ASP A O 1
ATOM 568 N N . VAL A 1 79 ? 22.829 21.937 23.418 1.00 27.66 78 VAL A N 1
ATOM 569 C CA . VAL A 1 79 ? 21.915 21.567 22.349 1.00 26.58 78 VAL A CA 1
ATOM 570 C C . VAL A 1 79 ? 21.208 20.245 22.575 1.00 26.33 78 VAL A C 1
ATOM 571 O O . VAL A 1 79 ? 21.694 19.374 23.295 1.00 27.16 78 VAL A O 1
ATOM 575 N N . ARG A 1 80 ? 20.037 20.121 21.966 1.00 25.06 79 ARG A N 1
ATOM 576 C CA . ARG A 1 80 ? 19.266 18.892 22.019 1.00 25.87 79 ARG A CA 1
ATOM 577 C C . ARG A 1 80 ? 19.049 18.565 20.548 1.00 25.06 79 ARG A C 1
ATOM 578 O O . ARG A 1 80 ? 18.484 19.364 19.793 1.00 24.11 79 ARG A O 1
ATOM 586 N N . LEU A 1 81 ? 19.520 17.395 20.139 1.00 23.73 80 LEU A N 1
ATOM 587 C CA . LEU A 1 81 ? 19.416 16.977 18.750 1.00 22.58 80 LEU A CA 1
ATOM 588 C C . LEU A 1 81 ? 18.537 15.755 18.550 1.00 23.15 80 LEU A C 1
ATOM 589 O O . LEU A 1 81 ? 18.235 15.020 19.491 1.00 26.69 80 LEU A O 1
ATOM 594 N N . GLU A 1 82 ? 18.137 15.550 17.303 1.00 21.09 81 GLU A N 1
ATOM 595 C CA . GLU A 1 82 ? 17.320 14.413 16.916 1.00 21.84 81 GLU A CA 1
ATOM 596 C C . GLU A 1 82 ? 18.048 13.697 15.783 1.00 21.94 81 GLU A C 1
ATOM 597 O O . GLU A 1 82 ? 18.164 14.226 14.678 1.00 21.32 81 GLU A O 1
ATOM 603 N N . PRO A 1 83 ? 18.576 12.492 16.049 1.00 19.93 82 PRO A N 1
ATOM 604 C CA . PRO A 1 83 ? 19.284 11.759 14.994 1.00 19.32 82 PRO A CA 1
ATOM 605 C C . PRO A 1 83 ? 18.313 11.309 13.905 1.00 20.09 82 PRO A C 1
ATOM 606 O O . PRO A 1 83 ? 17.212 10.847 14.204 1.00 21.06 82 PRO A O 1
ATOM 610 N N . LEU A 1 84 ? 18.711 11.448 12.644 1.00 16.65 83 LEU A N 1
ATOM 611 C CA . LEU A 1 84 ? 17.861 11.020 11.539 1.00 19.59 83 LEU A CA 1
ATOM 612 C C . LEU A 1 84 ? 18.069 9.533 11.288 1.00 19.43 83 LEU A C 1
ATOM 613 O O . LEU A 1 84 ? 19.153 9.005 11.535 1.00 20.52 83 LEU A O 1
ATOM 618 N N . PRO A 1 85 ? 17.028 8.832 10.814 1.00 20.19 84 PRO A N 1
ATOM 619 C CA . PRO A 1 85 ? 17.198 7.401 10.544 1.00 22.11 84 PRO A CA 1
ATOM 620 C C . PRO A 1 85 ? 18.133 7.296 9.339 1.00 25.55 84 PRO A C 1
ATOM 621 O O . PRO A 1 85 ? 18.322 8.277 8.618 1.00 26.02 84 PRO A O 1
ATOM 625 N N . GLU A 1 86 ? 18.721 6.127 9.109 1.00 27.15 85 GLU A N 1
ATOM 626 C CA . GLU A 1 86 ? 19.615 5.975 7.969 1.00 28.46 85 GLU A CA 1
ATOM 627 C C . GLU A 1 86 ? 18.846 6.140 6.667 1.00 27.11 85 GLU A C 1
ATOM 628 O O . GLU A 1 86 ? 19.410 6.526 5.644 1.00 28.86 85 GLU A O 1
ATOM 634 N N . ASN A 1 87 ? 17.549 5.851 6.721 1.00 27.12 86 ASN A N 1
ATOM 635 C CA . ASN A 1 87 ? 16.679 5.971 5.562 1.00 23.80 86 ASN A CA 1
ATOM 636 C C . ASN A 1 87 ? 15.456 6.812 5.916 1.00 21.98 86 ASN A C 1
ATOM 637 O O . ASN A 1 87 ? 14.379 6.289 6.208 1.00 20.94 86 ASN A O 1
ATOM 642 N N . PRO A 1 88 ? 15.616 8.143 5.900 1.00 20.99 87 PRO A N 1
ATOM 643 C CA . PRO A 1 88 ? 14.539 9.084 6.218 1.00 18.47 87 PRO A CA 1
ATOM 644 C C . PRO A 1 88 ? 13.294 8.839 5.380 1.00 17.33 87 PRO A C 1
ATOM 645 O O . PRO A 1 88 ? 13.404 8.540 4.185 1.00 17.90 87 PRO A O 1
ATOM 649 N N . ASP A 1 89 ? 12.112 8.961 5.988 1.00 15.43 88 ASP A N 1
ATOM 650 C CA . ASP A 1 89 ? 10.896 8.767 5.213 1.00 16.19 88 ASP A CA 1
ATOM 651 C C . ASP A 1 89 ? 10.714 9.977 4.303 1.00 15.84 88 ASP A C 1
ATOM 652 O O . ASP A 1 89 ? 11.463 10.950 4.407 1.00 15.62 88 ASP A O 1
ATOM 657 N N . PRO A 1 90 ? 9.732 9.934 3.389 1.00 15.81 89 PRO A N 1
ATOM 658 C CA . PRO A 1 90 ? 9.496 11.045 2.461 1.00 17.03 89 PRO A CA 1
ATOM 659 C C . PRO A 1 90 ? 9.343 12.440 3.052 1.00 18.24 89 PRO A C 1
ATOM 660 O O . PRO A 1 90 ? 9.920 13.398 2.538 1.00 15.86 89 PRO A O 1
ATOM 664 N N . GLU A 1 91 ? 8.568 12.554 4.125 1.00 15.09 90 GLU A N 1
ATOM 665 C CA . GLU A 1 91 ? 8.331 13.848 4.756 1.00 16.42 90 GLU A CA 1
ATOM 666 C C . GLU A 1 91 ? 9.573 14.417 5.436 1.00 16.35 90 GLU A C 1
ATOM 667 O O . GLU A 1 91 ? 9.795 15.631 5.422 1.00 15.27 90 GLU A O 1
ATOM 673 N N . LEU A 1 92 ? 10.379 13.550 6.037 1.00 14.50 91 LEU A N 1
ATOM 674 C CA . LEU A 1 92 ? 11.602 14.002 6.693 1.00 14.01 91 LEU A CA 1
ATOM 675 C C . LEU A 1 92 ? 12.596 14.409 5.613 1.00 15.96 91 LEU A C 1
ATOM 676 O O . LEU A 1 92 ? 13.300 15.412 5.740 1.00 15.97 91 LEU A O 1
ATOM 681 N N . LEU A 1 93 ? 12.638 13.624 4.542 1.00 15.13 92 LEU A N 1
ATOM 682 C CA . LEU A 1 93 ? 13.542 13.900 3.435 1.00 16.70 92 LEU A CA 1
ATOM 683 C C . LEU A 1 93 ? 13.224 15.250 2.796 1.00 16.56 92 LEU A C 1
ATOM 684 O O . LEU A 1 93 ? 14.131 16.000 2.428 1.00 16.68 92 LEU A O 1
ATOM 689 N N . LYS A 1 94 ? 11.937 15.564 2.667 1.00 15.06 93 LYS A N 1
ATOM 690 C CA . LYS A 1 94 ? 11.539 16.834 2.073 1.00 16.51 93 LYS A CA 1
ATOM 691 C C . LYS A 1 94 ? 11.965 18.003 2.961 1.00 14.63 93 LYS A C 1
ATOM 692 O O . LYS A 1 94 ? 12.381 19.048 2.457 1.00 15.07 93 LYS A O 1
ATOM 698 N N . ASP A 1 95 ? 11.859 17.831 4.279 1.00 13.68 94 ASP A N 1
ATOM 699 C CA . ASP A 1 95 ? 12.253 18.883 5.210 1.00 13.73 94 ASP A CA 1
ATOM 700 C C . ASP A 1 95 ? 13.776 19.053 5.137 1.00 14.22 94 ASP A C 1
ATOM 701 O O . ASP A 1 95 ? 14.290 20.176 5.155 1.00 12.84 94 ASP A O 1
ATOM 706 N N . LEU A 1 96 ? 14.498 17.941 5.048 1.00 13.32 95 LEU A N 1
ATOM 707 C CA . LEU A 1 96 ? 15.951 18.005 4.930 1.00 12.28 95 LEU A CA 1
ATOM 708 C C . LEU A 1 96 ? 16.311 18.789 3.664 1.00 13.51 95 LEU A C 1
ATOM 709 O O . LEU A 1 96 ? 17.114 19.718 3.719 1.00 13.42 95 LEU A O 1
ATOM 714 N N . ALA A 1 97 ? 15.709 18.415 2.536 1.00 12.98 96 ALA A N 1
ATOM 715 C CA . ALA A 1 97 ? 15.977 19.090 1.260 1.00 11.49 96 ALA A CA 1
ATOM 716 C C . ALA A 1 97 ? 15.652 20.580 1.332 1.00 13.98 96 ALA A C 1
ATOM 717 O O . ALA A 1 97 ? 16.402 21.413 0.815 1.00 12.78 96 ALA A O 1
ATOM 719 N N . GLN A 1 98 ? 14.534 20.919 1.966 1.00 13.03 97 GLN A N 1
ATOM 720 C CA . GLN A 1 98 ? 14.142 22.316 2.100 1.00 12.75 97 GLN A CA 1
ATOM 721 C C . GLN A 1 98 ? 15.235 23.092 2.835 1.00 13.15 97 GLN A C 1
ATOM 722 O O . GLN A 1 98 ? 15.596 24.205 2.446 1.00 12.97 97 GLN A O 1
ATOM 728 N N . HIS A 1 99 ? 15.768 22.500 3.899 1.00 12.02 98 HIS A N 1
ATOM 729 C CA . HIS A 1 99 ? 16.806 23.167 4.663 1.00 13.16 98 HIS A CA 1
ATOM 730 C C . HIS A 1 99 ? 18.162 23.201 3.976 1.00 11.45 98 HIS A C 1
ATOM 731 O O . HIS A 1 99 ? 18.926 24.149 4.172 1.00 12.79 98 HIS A O 1
ATOM 738 N N . LEU A 1 100 ? 18.471 22.189 3.171 1.00 12.37 99 LEU A N 1
ATOM 739 C CA . LEU A 1 100 ? 19.738 22.190 2.456 1.00 11.12 99 LEU A CA 1
ATOM 740 C C . LEU A 1 100 ? 19.648 23.265 1.371 1.00 13.54 99 LEU A C 1
ATOM 741 O O . LEU A 1 100 ? 20.627 23.945 1.080 1.00 13.01 99 LEU A O 1
ATOM 746 N N . SER A 1 101 ? 18.466 23.415 0.780 1.00 12.37 100 SER A N 1
ATOM 747 C CA . SER A 1 101 ? 18.255 24.437 -0.244 1.00 12.48 100 SER A CA 1
ATOM 748 C C . SER A 1 101 ? 18.454 25.823 0.375 1.00 12.79 100 SER A C 1
ATOM 749 O O . SER A 1 101 ? 19.145 26.675 -0.192 1.00 14.02 100 SER A O 1
ATOM 752 N N . GLN A 1 102 ? 17.854 26.051 1.541 1.00 11.92 101 GLN A N 1
ATOM 753 C CA . GLN A 1 102 ? 17.993 27.332 2.229 1.00 12.97 101 GLN A CA 1
ATOM 754 C C . GLN A 1 102 ? 19.456 27.547 2.622 1.00 12.34 101 GLN A C 1
ATOM 755 O O . GLN A 1 102 ? 19.987 28.654 2.504 1.00 12.56 101 GLN A O 1
ATOM 761 N N . GLY A 1 103 ? 20.111 26.481 3.080 1.00 11.12 102 GLY A N 1
ATOM 762 C CA . GLY A 1 103 ? 21.502 26.585 3.480 1.00 12.06 102 GLY A CA 1
ATOM 763 C C . GLY A 1 103 ? 22.403 26.951 2.320 1.00 12.43 102 GLY A C 1
ATOM 764 O O . GLY A 1 103 ? 23.329 27.745 2.465 1.00 11.16 102 GLY A O 1
ATOM 765 N N . LEU A 1 104 ? 22.133 26.365 1.160 1.00 11.17 103 LEU A N 1
ATOM 766 C CA . LEU A 1 104 ? 22.937 26.647 -0.017 1.00 11.89 103 LEU A CA 1
ATOM 767 C C . LEU A 1 104 ? 22.746 28.105 -0.431 1.00 13.15 103 LEU A C 1
ATOM 768 O O . LEU A 1 104 ? 23.704 28.783 -0.798 1.00 12.38 103 LEU A O 1
ATOM 773 N N . ALA A 1 105 ? 21.514 28.599 -0.365 1.00 12.69 104 ALA A N 1
ATOM 774 C CA . ALA A 1 105 ? 21.257 29.986 -0.734 1.00 13.47 104 ALA A CA 1
ATOM 775 C C . ALA A 1 105 ? 21.987 30.932 0.219 1.00 13.02 104 ALA A C 1
ATOM 776 O O . ALA A 1 105 ? 22.511 31.967 -0.200 1.00 14.56 104 ALA A O 1
ATOM 778 N N . GLU A 1 106 ? 22.036 30.574 1.498 1.00 13.67 105 GLU A N 1
ATOM 779 C CA . GLU A 1 106 ? 22.727 31.406 2.471 1.00 14.64 105 GLU A CA 1
ATOM 780 C C . GLU A 1 106 ? 24.243 31.363 2.233 1.00 12.32 105 GLU A C 1
ATOM 781 O O . GLU A 1 106 ? 24.950 32.345 2.471 1.00 13.03 105 GLU A O 1
ATOM 787 N N . ALA A 1 107 ? 24.738 30.236 1.734 1.00 11.72 106 ALA A N 1
ATOM 788 C CA . ALA A 1 107 ? 26.157 30.115 1.421 1.00 11.15 106 ALA A CA 1
ATOM 789 C C . ALA A 1 107 ? 26.445 31.035 0.219 1.00 12.56 106 ALA A C 1
ATOM 790 O O . ALA A 1 107 ? 27.495 31.673 0.153 1.00 12.41 106 ALA A O 1
ATOM 792 N N . TYR A 1 108 ? 25.509 31.096 -0.727 1.00 12.44 107 TYR A N 1
ATOM 793 C CA . TYR A 1 108 ? 25.652 31.968 -1.896 1.00 12.27 107 TYR A CA 1
ATOM 794 C C . TYR A 1 108 ? 25.818 33.409 -1.411 1.00 12.59 107 TYR A C 1
ATOM 795 O O . TYR A 1 108 ? 26.654 34.156 -1.924 1.00 11.81 107 TYR A O 1
ATOM 804 N N . ARG A 1 109 ? 25.005 33.804 -0.432 1.00 13.38 108 ARG A N 1
ATOM 805 C CA . ARG A 1 109 ? 25.069 35.164 0.097 1.00 14.02 108 ARG A CA 1
ATOM 806 C C . ARG A 1 109 ? 26.415 35.408 0.761 1.00 14.02 108 ARG A C 1
ATOM 807 O O . ARG A 1 109 ? 26.995 36.489 0.628 1.00 14.26 108 ARG A O 1
ATOM 815 N N . ARG A 1 110 ? 26.924 34.404 1.466 1.00 13.10 109 ARG A N 1
ATOM 816 C CA . ARG A 1 110 ? 28.219 34.561 2.116 1.00 13.35 109 ARG A CA 1
ATOM 817 C C . ARG A 1 110 ? 29.313 34.740 1.061 1.00 13.49 109 ARG A C 1
ATOM 818 O O . ARG A 1 110 ? 30.219 35.553 1.226 1.00 15.32 109 ARG A O 1
ATOM 826 N N . ILE A 1 111 ? 29.222 33.977 -0.025 1.00 12.95 110 ILE A N 1
ATOM 827 C CA . ILE A 1 111 ? 30.194 34.076 -1.111 1.00 13.52 110 ILE A CA 1
ATOM 828 C C . ILE A 1 111 ? 30.145 35.489 -1.700 1.00 13.01 110 ILE A C 1
ATOM 829 O O . ILE A 1 111 ? 31.186 36.097 -1.969 1.00 14.00 110 ILE A O 1
ATOM 834 N N . GLU A 1 112 ? 28.939 36.021 -1.877 1.00 12.01 111 GLU A N 1
ATOM 835 C CA . GLU A 1 112 ? 28.777 37.365 -2.414 1.00 14.67 111 GLU A CA 1
ATOM 836 C C . GLU A 1 112 ? 29.462 38.377 -1.501 1.00 15.36 111 GLU A C 1
ATOM 837 O O . GLU A 1 112 ? 30.179 39.265 -1.974 1.00 16.69 111 GLU A O 1
ATOM 843 N N . ARG A 1 113 ? 29.262 38.238 -0.194 1.00 14.34 112 ARG A N 1
ATOM 844 C CA . ARG A 1 113 ? 29.874 39.163 0.752 1.00 14.38 112 ARG A CA 1
ATOM 845 C C . ARG A 1 113 ? 31.395 39.093 0.721 1.00 15.21 112 ARG A C 1
ATOM 846 O O . ARG A 1 113 ? 32.067 40.122 0.658 1.00 16.55 112 ARG A O 1
ATOM 854 N N . LEU A 1 114 ? 31.942 37.885 0.780 1.00 15.06 113 LEU A N 1
ATOM 855 C CA . LEU A 1 114 ? 33.393 37.720 0.764 1.00 15.64 113 LEU A CA 1
ATOM 856 C C . LEU A 1 114 ? 34.026 38.280 -0.505 1.00 19.14 113 LEU A C 1
ATOM 857 O O . LEU A 1 114 ? 35.138 38.812 -0.475 1.00 21.25 113 LEU A O 1
ATOM 862 N N . ALA A 1 115 ? 33.317 38.174 -1.619 1.00 18.07 114 ALA A N 1
ATOM 863 C CA . ALA A 1 115 ? 33.843 38.658 -2.889 1.00 18.93 114 ALA A CA 1
ATOM 864 C C . ALA A 1 115 ? 33.637 40.147 -3.168 1.00 19.98 114 ALA A C 1
ATOM 865 O O . ALA A 1 115 ? 34.400 40.742 -3.935 1.00 22.78 114 ALA A O 1
ATOM 867 N N . THR A 1 116 ? 32.637 40.764 -2.545 1.00 18.91 115 THR A N 1
ATOM 868 C CA . THR A 1 116 ? 32.345 42.166 -2.841 1.00 20.07 115 THR A CA 1
ATOM 869 C C . THR A 1 116 ? 32.192 43.144 -1.685 1.00 20.58 115 THR A C 1
ATOM 870 O O . THR A 1 116 ? 32.105 44.352 -1.910 1.00 21.99 115 THR A O 1
ATOM 874 N N . GLN A 1 117 ? 32.164 42.649 -0.456 1.00 17.46 116 GLN A N 1
ATOM 875 C CA . GLN A 1 117 ? 31.932 43.532 0.674 1.00 16.48 116 GLN A CA 1
ATOM 876 C C . GLN A 1 117 ? 33.129 43.762 1.587 1.00 14.07 116 GLN A C 1
ATOM 877 O O . GLN A 1 117 ? 33.861 42.829 1.919 1.00 15.70 116 GLN A O 1
ATOM 883 N N . ARG A 1 118 ? 33.324 45.016 1.989 1.00 16.35 117 ARG A N 1
ATOM 884 C CA . ARG A 1 118 ? 34.428 45.359 2.881 1.00 15.42 117 ARG A CA 1
ATOM 885 C C . ARG A 1 118 ? 34.238 44.682 4.236 1.00 13.88 117 ARG A C 1
ATOM 886 O O . ARG A 1 118 ? 33.111 44.424 4.656 1.00 13.69 117 ARG A O 1
ATOM 894 N N . LEU A 1 119 ? 35.345 44.391 4.914 1.00 14.65 118 LEU A N 1
ATOM 895 C CA . LEU A 1 119 ? 35.295 43.715 6.208 1.00 14.26 118 LEU A CA 1
ATOM 896 C C . LEU A 1 119 ? 34.398 44.401 7.237 1.00 13.02 118 LEU A C 1
ATOM 897 O O . LEU A 1 119 ? 33.620 43.747 7.928 1.00 12.75 118 LEU A O 1
ATOM 902 N N . LYS A 1 120 ? 34.515 45.716 7.358 1.00 13.89 119 LYS A N 1
ATOM 903 C CA . LYS A 1 120 ? 33.690 46.437 8.316 1.00 13.11 119 LYS A CA 1
ATOM 904 C C . LYS A 1 120 ? 32.216 46.139 8.085 1.00 13.86 119 LYS A C 1
ATOM 905 O O . LYS A 1 120 ? 31.465 45.898 9.032 1.00 12.73 119 LYS A O 1
ATOM 911 N N . ASN A 1 121 ? 31.807 46.160 6.822 1.00 13.06 120 ASN A N 1
ATOM 912 C CA . ASN A 1 121 ? 30.417 45.902 6.470 1.00 13.02 120 ASN A CA 1
ATOM 913 C C . ASN A 1 121 ? 30.046 44.443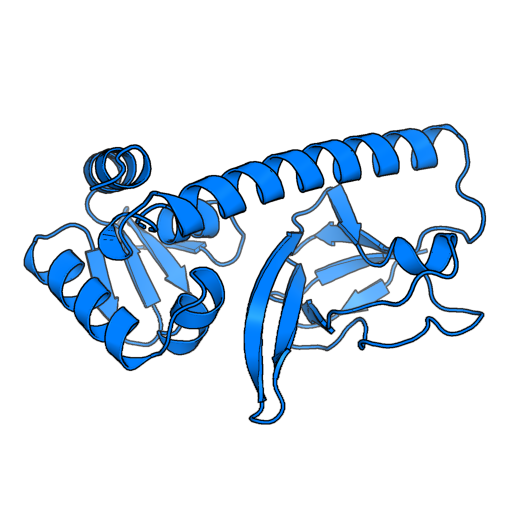 6.695 1.00 12.31 120 ASN A C 1
ATOM 914 O O . ASN A 1 121 ? 28.931 44.143 7.130 1.00 12.90 120 ASN A O 1
ATOM 919 N N . ARG A 1 122 ? 30.980 43.538 6.422 1.00 13.34 121 ARG A N 1
ATOM 920 C CA . ARG A 1 122 ? 30.719 42.124 6.649 1.00 13.72 121 ARG A CA 1
ATOM 921 C C . ARG A 1 122 ? 30.599 41.863 8.150 1.00 12.16 121 ARG A C 1
ATOM 922 O O . ARG A 1 122 ? 29.822 41.013 8.567 1.00 12.87 121 ARG A O 1
ATOM 938 N N . ALA A 1 124 ? 29.415 43.956 10.379 1.00 12.98 123 ALA A N 1
ATOM 939 C CA . ALA A 1 124 ? 28.105 44.459 10.771 1.00 10.68 123 ALA A CA 1
ATOM 940 C C . ALA A 1 124 ? 27.074 43.378 10.479 1.00 12.70 123 ALA A C 1
ATOM 941 O O . ALA A 1 124 ? 26.190 43.108 11.291 1.00 12.80 123 ALA A O 1
ATOM 943 N N . ALA A 1 125 ? 27.185 42.756 9.310 1.00 12.45 124 ALA A N 1
ATOM 944 C CA . ALA A 1 125 ? 26.250 41.696 8.945 1.00 12.87 124 ALA A CA 1
ATOM 945 C C . ALA A 1 125 ? 26.396 40.507 9.888 1.00 14.10 124 ALA A C 1
ATOM 946 O O . ALA A 1 125 ? 25.404 39.932 10.333 1.00 14.57 124 ALA A O 1
ATOM 948 N N . ALA A 1 126 ? 27.637 40.145 10.199 1.00 13.36 125 ALA A N 1
ATOM 949 C CA . ALA A 1 126 ? 27.900 39.019 11.092 1.00 13.77 125 ALA A CA 1
ATOM 950 C C . ALA A 1 126 ? 27.312 39.271 12.480 1.00 14.92 125 ALA A C 1
ATOM 951 O O . ALA A 1 126 ? 26.753 38.364 13.099 1.00 15.07 125 ALA A O 1
ATOM 953 N N . LEU A 1 127 ? 27.444 40.499 12.970 1.00 13.51 126 LEU A N 1
ATOM 954 C CA . LEU A 1 127 ? 26.909 40.839 14.287 1.00 13.34 126 LEU A CA 1
ATOM 955 C C . LEU A 1 127 ? 25.390 40.739 14.297 1.00 13.67 126 LEU A C 1
ATOM 956 O O . LEU A 1 127 ? 24.807 40.221 15.246 1.00 15.26 126 LEU A O 1
ATOM 961 N N . LEU A 1 128 ? 24.747 41.218 13.237 1.00 14.21 127 LEU A N 1
ATOM 962 C CA . LEU A 1 128 ? 23.294 41.150 13.172 1.00 15.02 127 LEU A CA 1
ATOM 963 C C . LEU A 1 128 ? 22.836 39.699 13.059 1.00 15.27 127 LEU A C 1
ATOM 964 O O . LEU A 1 128 ? 21.856 39.308 13.690 1.00 17.85 127 LEU A O 1
ATOM 969 N N . GLU A 1 129 ? 23.552 38.897 12.277 1.00 15.17 128 GLU A N 1
ATOM 970 C CA . GLU A 1 129 ? 23.197 37.488 12.120 1.00 17.82 128 GLU A CA 1
ATOM 971 C C . GLU A 1 129 ? 23.261 36.780 13.474 1.00 18.18 128 GLU A C 1
ATOM 972 O O . GLU A 1 129 ? 22.337 36.061 13.857 1.00 18.27 128 GLU A O 1
ATOM 978 N N . LEU A 1 130 ? 24.354 36.990 14.199 1.00 16.17 129 LEU A N 1
ATOM 979 C CA . LEU A 1 130 ? 24.522 36.369 15.508 1.00 18.36 129 LEU A CA 1
ATOM 980 C C . LEU A 1 130 ? 23.482 36.846 16.522 1.00 19.96 129 LEU A C 1
ATOM 981 O O . LEU A 1 130 ? 23.135 36.112 17.448 1.00 19.51 129 LEU A O 1
ATOM 986 N N . SER A 1 131 ? 22.979 38.066 16.344 1.00 19.25 130 SER A N 1
ATOM 987 C CA . SER A 1 131 ? 21.989 38.625 17.264 1.00 21.33 130 SER A CA 1
ATOM 988 C C . SER A 1 131 ? 20.657 37.894 17.194 1.00 23.05 130 SER A C 1
ATOM 989 O O . SER A 1 131 ? 19.801 38.069 18.058 1.00 23.43 130 SER A O 1
ATOM 992 N N . GLU A 1 132 ? 20.488 37.080 16.159 1.00 21.08 131 GLU A N 1
ATOM 993 C CA . GLU A 1 132 ? 19.259 36.322 15.974 1.00 25.02 131 GLU A CA 1
ATOM 994 C C . GLU A 1 132 ? 19.416 34.890 16.469 1.00 26.56 131 GLU A C 1
ATOM 995 O O . GLU A 1 132 ? 18.616 34.021 16.123 1.00 31.05 131 GLU A O 1
ATOM 1001 N N . THR A 1 133 ? 20.445 34.645 17.275 1.00 24.70 132 THR A N 1
ATOM 1002 C CA . THR A 1 133 ? 20.693 33.304 17.802 1.00 21.76 132 THR A CA 1
ATOM 1003 C C . THR A 1 133 ? 20.732 33.325 19.325 1.00 22.11 132 THR A C 1
ATOM 1004 O O . THR A 1 133 ? 20.773 34.390 19.936 1.00 19.63 132 THR A O 1
ATOM 1008 N N . PRO A 1 134 ? 20.715 32.140 19.962 1.00 21.16 133 PRO A N 1
ATOM 1009 C CA . PRO A 1 134 ? 20.756 32.082 21.425 1.00 23.16 133 PRO A CA 1
ATOM 1010 C C . PRO A 1 134 ? 22.069 32.586 22.027 1.00 23.03 133 PRO A C 1
ATOM 1011 O O . PRO A 1 134 ? 22.244 32.574 23.246 1.00 24.62 133 PRO A O 1
ATOM 1015 N N . LEU A 1 135 ? 22.994 33.024 21.174 1.00 20.59 134 LEU A N 1
ATOM 1016 C CA . LEU A 1 135 ? 24.266 33.557 21.657 1.00 20.12 134 LEU A CA 1
ATOM 1017 C C . LEU A 1 135 ? 24.057 35.007 22.070 1.00 18.14 134 LEU A C 1
ATOM 1018 O O . LEU A 1 135 ? 24.954 35.649 22.616 1.00 18.95 134 LEU A O 1
ATOM 1023 N N . ALA A 1 136 ? 22.861 35.521 21.809 1.00 19.31 135 ALA A N 1
ATOM 1024 C CA . ALA A 1 136 ? 22.551 36.898 22.159 1.00 17.98 135 ALA A CA 1
ATOM 1025 C C . ALA A 1 136 ? 21.288 37.016 22.996 1.00 17.92 135 ALA A C 1
ATOM 1026 O O . ALA A 1 136 ? 20.446 36.117 23.017 1.00 18.36 135 ALA A O 1
ATOM 1028 N N . HIS A 1 137 ? 21.182 38.134 23.700 1.00 18.08 136 HIS A N 1
ATOM 1029 C CA . HIS A 1 137 ? 20.010 38.446 24.506 1.00 17.52 136 HIS A CA 1
ATOM 1030 C C . HIS A 1 137 ? 20.076 39.953 24.694 1.00 18.84 136 HIS A C 1
ATOM 1031 O O . HIS A 1 137 ? 20.791 40.615 23.946 1.00 18.68 136 HIS A O 1
ATOM 1038 N N . GLU A 1 138 ? 19.334 40.518 25.638 1.00 18.61 137 GLU A N 1
ATOM 1039 C CA . GLU A 1 138 ? 19.392 41.964 25.807 1.00 18.72 137 GLU A CA 1
ATOM 1040 C C . GLU A 1 138 ? 19.765 42.391 27.217 1.00 20.81 137 GLU A C 1
ATOM 1041 O O . GLU A 1 138 ? 19.395 41.744 28.193 1.00 20.97 137 GLU A O 1
ATOM 1047 N N . GLU A 1 139 ? 20.528 43.477 27.299 1.00 20.30 138 GLU A N 1
ATOM 1048 C CA . GLU A 1 139 ? 20.965 44.048 28.566 1.00 21.21 138 GLU A CA 1
ATOM 1049 C C . GLU A 1 139 ? 20.847 45.559 28.432 1.00 22.78 138 GLU A C 1
ATOM 1050 O O . GLU A 1 139 ? 21.331 46.137 27.460 1.00 21.32 138 GLU A O 1
ATOM 1056 N N . GLU A 1 140 ? 20.195 46.195 29.398 1.00 25.43 139 GLU A N 1
ATOM 1057 C CA . GLU A 1 140 ? 20.025 47.646 29.377 1.00 27.89 139 GLU A CA 1
ATOM 1058 C C . GLU A 1 140 ? 19.269 48.088 28.126 1.00 26.11 139 GLU A C 1
ATOM 1059 O O . GLU A 1 140 ? 19.472 49.197 27.627 1.00 25.24 139 GLU A O 1
ATOM 1065 N N . GLY A 1 141 ? 18.408 47.212 27.618 1.00 23.28 140 GLY A N 1
ATOM 1066 C CA . GLY A 1 141 ? 17.630 47.530 26.434 1.00 20.38 140 GLY A CA 1
ATOM 1067 C C . GLY A 1 141 ? 18.383 47.413 25.118 1.00 20.93 140 GLY A C 1
ATOM 1068 O O . GLY A 1 141 ? 17.872 47.803 24.071 1.00 22.67 140 GLY A O 1
ATOM 1069 N N . LYS A 1 142 ? 19.597 46.875 25.161 1.00 19.44 141 LYS A N 1
ATOM 1070 C CA . LYS A 1 142 ? 20.398 46.721 23.951 1.00 18.55 141 LYS A CA 1
ATOM 1071 C C . LYS A 1 142 ? 20.805 45.272 23.759 1.00 16.83 141 LYS A C 1
ATOM 1072 O O . LYS A 1 142 ? 21.034 44.552 24.732 1.00 18.82 141 LYS A O 1
ATOM 1078 N N . VAL A 1 143 ? 20.897 44.846 22.503 1.00 16.14 142 VAL A N 1
ATOM 1079 C CA . VAL A 1 143 ? 21.301 43.481 22.208 1.00 15.82 142 VAL A CA 1
ATOM 1080 C C . VAL A 1 143 ? 22.746 43.296 22.652 1.00 15.12 142 VAL A C 1
ATOM 1081 O O . VAL A 1 143 ? 23.592 44.155 22.405 1.00 15.96 142 VAL A O 1
ATOM 1085 N N . VAL A 1 144 ? 23.016 42.190 23.335 1.00 15.39 143 VAL A N 1
ATOM 1086 C CA . VAL A 1 144 ? 24.366 41.880 23.785 1.00 15.49 143 VAL A CA 1
ATOM 1087 C C . VAL A 1 144 ? 24.697 40.493 23.267 1.00 16.21 143 VAL A C 1
ATOM 1088 O O . VAL A 1 144 ? 23.975 39.531 23.534 1.00 17.47 143 VAL A O 1
ATOM 1092 N N . LEU A 1 145 ? 25.781 40.404 22.505 1.00 15.82 144 LEU A N 1
ATOM 1093 C CA . LEU A 1 145 ? 26.228 39.147 21.924 1.00 16.45 144 LEU A CA 1
ATOM 1094 C C . LEU A 1 145 ? 27.408 38.581 22.691 1.00 16.43 144 LEU A C 1
ATOM 1095 O O . LEU A 1 145 ? 28.337 39.311 23.032 1.00 16.29 144 LEU A O 1
ATOM 1100 N N . LYS A 1 146 ? 27.366 37.279 22.953 1.00 17.29 145 LYS A N 1
ATOM 1101 C CA . LYS A 1 146 ? 28.469 36.604 23.617 1.00 20.24 145 LYS A CA 1
ATOM 1102 C C . LYS A 1 146 ? 29.367 36.116 22.486 1.00 19.44 145 LYS A C 1
ATOM 1103 O O . LYS A 1 146 ? 29.032 35.160 21.784 1.00 20.74 145 LYS A O 1
ATOM 1109 N N . ALA A 1 147 ? 30.499 36.784 22.294 1.00 18.52 146 ALA A N 1
ATOM 1110 C CA . ALA A 1 147 ? 31.421 36.406 21.233 1.00 18.61 146 ALA A CA 1
ATOM 1111 C C . ALA A 1 147 ? 32.769 37.080 21.421 1.00 19.72 146 ALA A C 1
ATOM 1112 O O . ALA A 1 147 ? 32.853 38.307 21.507 1.00 21.60 146 ALA A O 1
ATOM 1114 N N . THR A 1 148 ? 33.822 36.271 21.481 1.00 18.09 147 THR A N 1
ATOM 1115 C CA . THR A 1 148 ? 35.172 36.792 21.644 1.00 16.72 147 THR A CA 1
ATOM 1116 C C . THR A 1 148 ? 35.651 37.284 20.284 1.00 16.05 147 THR A C 1
ATOM 1117 O O . THR A 1 148 ? 35.035 36.989 19.257 1.00 16.86 147 THR A O 1
ATOM 1121 N N . HIS A 1 149 ? 36.741 38.040 20.265 1.00 17.63 148 HIS A N 1
ATOM 1122 C CA . HIS A 1 149 ? 37.250 38.534 18.996 1.00 16.04 148 HIS A CA 1
ATOM 1123 C C . HIS A 1 149 ? 37.715 37.391 18.106 1.00 16.84 148 HIS A C 1
ATOM 1124 O O . HIS A 1 149 ? 37.620 37.471 16.884 1.00 16.57 148 HIS A O 1
ATOM 1131 N N . ASP A 1 150 ? 38.210 36.320 18.718 1.00 18.36 149 ASP A N 1
ATOM 1132 C CA . ASP A 1 150 ? 38.650 35.172 17.938 1.00 19.78 149 ASP A CA 1
ATOM 1133 C C . ASP A 1 150 ? 37.438 34.499 17.291 1.00 17.66 149 ASP A C 1
ATOM 1134 O O . ASP A 1 150 ? 37.512 34.018 16.160 1.00 18.49 149 ASP A O 1
ATOM 1139 N N . GLU A 1 151 ? 36.319 34.4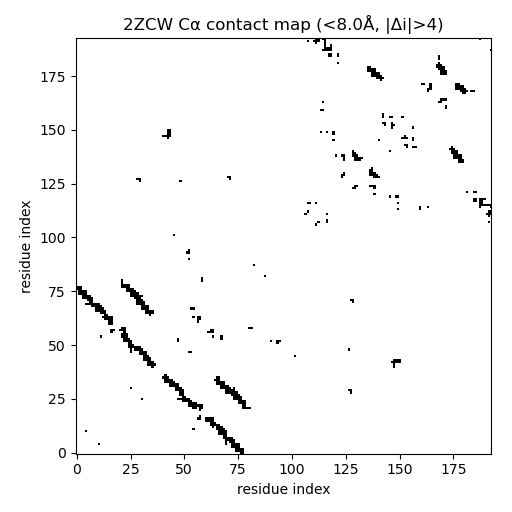68 18.006 1.00 17.22 150 GLU A N 1
ATOM 1140 C CA . GLU A 1 151 ? 35.119 33.863 17.447 1.00 17.37 150 GLU A CA 1
ATOM 1141 C C . GLU A 1 151 ? 34.578 34.740 16.326 1.00 15.87 150 GLU A C 1
ATOM 1142 O O . GLU A 1 151 ? 34.085 34.232 15.324 1.00 16.79 150 GLU A O 1
ATOM 1148 N N . LEU A 1 152 ? 34.682 36.059 16.481 1.00 14.89 151 LEU A N 1
ATOM 1149 C CA . LEU A 1 152 ? 34.200 36.955 15.441 1.00 14.34 151 LEU A CA 1
ATOM 1150 C C . LEU A 1 152 ? 35.069 36.823 14.195 1.00 14.22 151 LEU A C 1
ATOM 1151 O O . LEU A 1 152 ? 34.578 36.930 13.075 1.00 15.95 151 LEU A O 1
ATOM 1156 N N . ALA A 1 153 ? 36.362 36.589 14.403 1.00 15.84 152 ALA A N 1
ATOM 1157 C CA . ALA A 1 153 ? 37.301 36.418 13.302 1.00 14.83 152 ALA A CA 1
ATOM 1158 C C . ALA A 1 153 ? 36.900 35.174 12.514 1.00 15.42 152 ALA A C 1
ATOM 1159 O O . ALA A 1 153 ? 36.918 35.178 11.287 1.00 16.59 152 ALA A O 1
ATOM 1161 N N . ALA A 1 154 ? 36.535 34.115 13.229 1.00 16.22 153 ALA A N 1
ATOM 1162 C CA . ALA A 1 154 ? 36.111 32.881 12.577 1.00 17.09 153 ALA A CA 1
ATOM 1163 C C . ALA A 1 154 ? 34.792 33.092 11.835 1.00 18.51 153 ALA A C 1
ATOM 1164 O O . ALA A 1 154 ? 34.559 32.495 10.784 1.00 19.12 153 ALA A O 1
ATOM 1166 N N . ALA A 1 155 ? 33.940 33.959 12.380 1.00 15.92 154 ALA A N 1
ATOM 1167 C CA . ALA A 1 155 ? 32.640 34.260 11.781 1.00 18.57 154 ALA A CA 1
ATOM 1168 C C . ALA A 1 155 ? 32.738 34.985 10.432 1.00 20.60 154 ALA A C 1
ATOM 1169 O O . ALA A 1 155 ? 31.964 34.704 9.515 1.00 21.33 154 ALA A O 1
ATOM 1171 N N . VAL A 1 156 ? 33.676 35.921 10.310 1.00 20.35 155 VAL A N 1
ATOM 1172 C CA . VAL A 1 156 ? 33.843 36.663 9.061 1.00 20.88 155 VAL A CA 1
ATOM 1173 C C . VAL A 1 156 ? 35.035 36.200 8.226 1.00 22.42 155 VAL A C 1
ATOM 1174 O O . VAL A 1 156 ? 35.368 36.813 7.211 1.00 25.07 155 VAL A O 1
ATOM 1178 N N . GLY A 1 157 ? 35.675 35.119 8.655 1.00 23.24 156 GLY A N 1
ATOM 1179 C CA . GLY A 1 157 ? 36.814 34.601 7.921 1.00 24.09 156 GLY A CA 1
ATOM 1180 C C . GLY A 1 157 ? 38.003 35.540 7.858 1.00 26.51 156 GLY A C 1
ATOM 1181 O O . GLY A 1 157 ? 38.618 35.708 6.801 1.00 30.34 156 GLY A O 1
ATOM 1182 N N . SER A 1 158 ? 38.330 36.157 8.987 1.00 23.25 157 SER A N 1
ATOM 1183 C CA . SER A 1 158 ? 39.465 37.071 9.059 1.00 21.27 157 SER A CA 1
ATOM 1184 C C . SER A 1 158 ? 40.384 36.592 10.176 1.00 20.96 157 SER A C 1
ATOM 1185 O O . SER A 1 158 ? 40.314 35.433 10.588 1.00 23.42 157 SER A O 1
ATOM 1188 N N . VAL A 1 159 ? 41.255 37.476 10.653 1.00 21.20 158 VAL A N 1
ATOM 1189 C CA . VAL A 1 159 ? 42.169 37.135 11.737 1.00 19.60 158 VAL A CA 1
ATOM 1190 C C . VAL A 1 159 ? 41.945 38.094 12.898 1.00 17.97 158 VAL A C 1
ATOM 1191 O O . VAL A 1 159 ? 41.408 39.186 12.713 1.00 17.12 158 VAL A O 1
ATOM 1195 N N . ARG A 1 160 ? 42.357 37.677 14.090 1.00 16.57 159 ARG A N 1
ATOM 1196 C CA . ARG A 1 160 ? 42.168 38.477 15.295 1.00 16.85 159 ARG A CA 1
ATOM 1197 C C . ARG A 1 160 ? 42.517 39.960 15.186 1.00 17.05 159 ARG A C 1
ATOM 1198 O O . ARG A 1 160 ? 41.708 40.819 15.547 1.00 16.20 159 ARG A O 1
ATOM 1206 N N . GLU A 1 161 ? 43.714 40.269 14.700 1.00 17.79 160 GLU A N 1
ATOM 1207 C CA . GLU A 1 161 ? 44.132 41.666 14.605 1.00 17.69 160 GLU A CA 1
ATOM 1208 C C . GLU A 1 161 ? 43.234 42.562 13.767 1.00 17.38 160 GLU A C 1
ATOM 1209 O O . GLU A 1 161 ? 42.894 43.673 14.181 1.00 16.99 160 GLU A O 1
ATOM 1215 N N . THR A 1 162 ? 42.862 42.086 12.585 1.00 17.80 161 THR A N 1
ATOM 1216 C CA . THR A 1 162 ? 42.027 42.867 11.690 1.00 19.13 161 THR A CA 1
ATOM 1217 C C . THR A 1 162 ? 40.639 43.064 12.285 1.00 18.36 161 THR A C 1
ATOM 1218 O O . THR A 1 162 ? 40.037 44.130 12.154 1.00 18.16 161 THR A O 1
ATOM 1222 N N . VAL A 1 163 ? 40.138 42.035 12.951 1.00 15.91 162 VAL A N 1
ATOM 1223 C CA . VAL A 1 163 ? 38.829 42.111 13.586 1.00 15.61 162 VAL A CA 1
ATOM 1224 C C . VAL A 1 163 ? 38.860 43.111 14.742 1.00 14.60 162 VAL A C 1
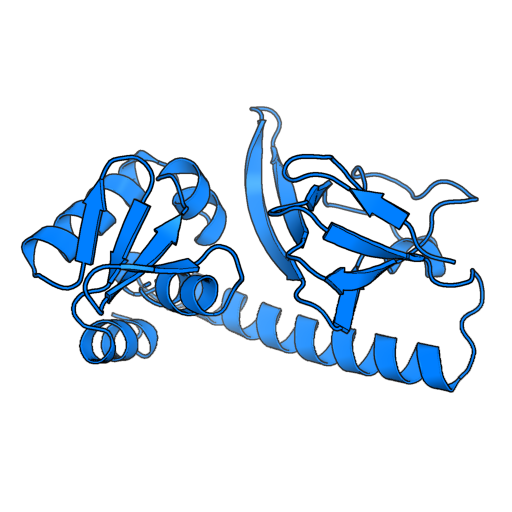ATOM 1225 O O . VAL A 1 163 ? 37.937 43.911 14.915 1.00 14.02 162 VAL A O 1
ATOM 1229 N N . THR A 1 164 ? 39.926 43.063 15.533 1.00 14.11 163 THR A N 1
ATOM 1230 C CA . THR A 1 164 ? 40.069 43.966 16.667 1.00 13.60 163 THR A CA 1
ATOM 1231 C C . THR A 1 164 ? 40.034 45.422 16.201 1.00 13.77 163 THR A C 1
ATOM 1232 O O . THR A 1 164 ? 39.423 46.280 16.844 1.00 13.13 163 THR A O 1
ATOM 1236 N N . LYS A 1 165 ? 40.681 45.706 15.077 1.00 13.44 164 LYS A N 1
ATOM 1237 C CA . LYS A 1 165 ? 40.699 47.069 14.564 1.00 13.54 164 LYS A CA 1
ATOM 1238 C C . LYS A 1 165 ? 39.329 47.504 14.062 1.00 12.49 164 LYS A C 1
ATOM 1239 O O . LYS A 1 165 ? 38.921 48.646 14.281 1.00 13.28 164 LYS A O 1
ATOM 1245 N N . VAL A 1 166 ? 38.618 46.600 13.390 1.00 11.92 165 VAL A N 1
ATOM 1246 C CA . VAL A 1 166 ? 37.291 46.931 12.875 1.00 13.31 165 VAL A CA 1
ATOM 1247 C C . VAL A 1 166 ? 36.315 47.154 14.032 1.00 11.35 165 VAL A C 1
ATOM 1248 O O . VAL A 1 166 ? 35.502 48.084 14.002 1.00 13.47 165 VAL A O 1
ATOM 1252 N N . ILE A 1 167 ? 36.394 46.297 15.046 1.00 12.19 166 ILE A N 1
ATOM 1253 C CA . ILE A 1 167 ? 35.518 46.424 16.208 1.00 11.06 166 ILE A CA 1
ATOM 1254 C C . ILE A 1 167 ? 35.804 47.748 16.916 1.00 10.76 166 ILE A C 1
ATOM 1255 O O . ILE A 1 167 ? 34.884 48.427 17.363 1.00 11.98 166 ILE A O 1
ATOM 1260 N N . GLY A 1 168 ? 37.078 48.121 17.003 1.00 11.22 167 GLY A N 1
ATOM 1261 C CA . GLY A 1 168 ? 37.438 49.374 17.647 1.00 11.26 167 GLY A CA 1
ATOM 1262 C C . GLY A 1 168 ? 36.847 50.570 16.925 1.00 11.14 167 GLY A C 1
ATOM 1263 O O . GLY A 1 168 ? 36.372 51.515 17.564 1.00 12.47 167 GLY A O 1
ATOM 1264 N N . GLU A 1 169 ? 36.874 50.543 15.596 1.00 12.08 168 GLU A N 1
ATOM 1265 C CA . GLU A 1 169 ? 36.313 51.639 14.815 1.00 12.23 168 GLU A CA 1
ATOM 1266 C C . GLU A 1 169 ? 34.794 51.704 14.968 1.00 13.64 168 GLU A C 1
ATOM 1267 O O . GLU A 1 169 ? 34.227 52.784 15.134 1.00 12.93 168 GLU A O 1
ATOM 1273 N N . LEU A 1 170 ? 34.133 50.550 14.914 1.00 12.13 169 LEU A N 1
ATOM 1274 C CA . LEU A 1 170 ? 32.684 50.521 15.080 1.00 11.35 169 LEU A CA 1
ATOM 1275 C C . LEU A 1 170 ? 32.317 51.064 16.454 1.00 10.89 169 LEU A C 1
ATOM 1276 O O . LEU A 1 170 ? 31.284 51.711 16.614 1.00 11.60 169 LEU A O 1
ATOM 1281 N N . ALA A 1 171 ? 33.165 50.801 17.444 1.00 11.34 170 ALA A N 1
ATOM 1282 C CA . ALA A 1 171 ? 32.912 51.275 18.798 1.00 10.45 170 ALA A CA 1
ATOM 1283 C C . ALA A 1 171 ? 33.095 52.783 18.877 1.00 11.97 170 ALA A C 1
ATOM 1284 O O . ALA A 1 171 ? 32.240 53.491 19.402 1.00 13.41 170 ALA A O 1
ATOM 1286 N N . ARG A 1 172 ? 34.207 53.275 18.344 1.00 13.13 171 ARG A N 1
ATOM 1287 C CA . ARG A 1 172 ? 34.464 54.708 18.385 1.00 12.92 171 ARG A CA 1
ATOM 1288 C C . ARG A 1 172 ? 33.396 55.505 17.662 1.00 14.27 171 ARG A C 1
ATOM 1289 O O . ARG A 1 172 ? 33.095 56.635 18.046 1.00 15.44 171 ARG A O 1
ATOM 1297 N N . GLU A 1 173 ? 32.817 54.923 16.617 1.00 12.69 172 GLU A N 1
ATOM 1298 C CA . GLU A 1 173 ? 31.782 55.619 15.868 1.00 13.83 172 GLU A CA 1
ATOM 1299 C C . GLU A 1 173 ? 30.410 55.524 16.534 1.00 14.65 172 GLU A C 1
ATOM 1300 O O . GLU A 1 173 ? 29.472 56.218 16.138 1.00 15.81 172 GLU A O 1
ATOM 1306 N N . GLY A 1 174 ? 30.298 54.673 17.551 1.00 13.52 173 GLY A N 1
ATOM 1307 C CA . GLY A 1 174 ? 29.040 54.547 18.265 1.00 12.67 173 GLY A CA 1
ATOM 1308 C C . GLY A 1 174 ? 28.070 53.463 17.835 1.00 12.63 173 GLY A C 1
ATOM 1309 O O . GLY A 1 174 ? 26.927 53.463 18.283 1.00 14.27 173 GLY A O 1
ATOM 1310 N N . TYR A 1 175 ? 28.497 52.537 16.980 1.00 11.20 174 TYR A N 1
ATOM 1311 C CA . TYR A 1 175 ? 27.610 51.457 16.550 1.00 12.55 174 TYR A CA 1
ATOM 1312 C C . TYR A 1 175 ? 27.472 50.395 17.630 1.00 12.99 174 TYR A C 1
ATOM 1313 O O . TYR A 1 175 ? 26.411 49.786 17.786 1.00 13.65 174 TYR A O 1
ATOM 1322 N N . ILE A 1 176 ? 28.563 50.174 18.354 1.00 12.39 175 ILE A N 1
ATOM 1323 C CA . ILE A 1 176 ? 28.634 49.144 19.379 1.00 12.13 175 ILE A CA 1
ATOM 1324 C C . ILE A 1 176 ? 29.521 49.546 20.549 1.00 12.85 175 ILE A C 1
ATOM 1325 O O . ILE A 1 176 ? 30.181 50.589 20.533 1.00 13.32 175 ILE A O 1
ATOM 1330 N N . ARG A 1 177 ? 29.516 48.681 21.556 1.00 14.69 176 ARG A N 1
ATOM 1331 C CA . ARG A 1 177 ? 30.386 48.786 22.714 1.00 15.26 176 ARG A CA 1
ATOM 1332 C C . ARG A 1 177 ? 30.985 47.386 22.746 1.00 14.38 176 ARG A C 1
ATOM 1333 O O . ARG A 1 177 ? 30.302 46.413 22.413 1.00 15.70 176 ARG A O 1
ATOM 1341 N N . SER A 1 178 ? 32.256 47.280 23.118 1.00 14.57 177 SER A N 1
ATOM 1342 C CA . SER A 1 178 ? 32.930 45.986 23.143 1.00 15.55 177 SER A CA 1
ATOM 1343 C C . SER A 1 178 ? 33.744 45.762 24.411 1.00 14.79 177 SER A C 1
ATOM 1344 O O . SER A 1 178 ? 34.452 46.661 24.868 1.00 16.25 177 SER A O 1
ATOM 1347 N N . GLY A 1 179 ? 33.647 44.560 24.971 1.00 18.03 178 GLY A N 1
ATOM 1348 C CA . GLY A 1 179 ? 34.403 44.253 26.170 1.00 20.25 178 GLY A CA 1
ATOM 1349 C C . GLY A 1 179 ? 34.001 42.956 26.842 1.00 21.76 178 GLY A C 1
ATOM 1350 O O . GLY A 1 179 ? 32.875 42.492 26.699 1.00 21.98 178 GLY A O 1
ATOM 1351 N N . TYR A 1 180 ? 34.944 42.365 27.569 1.00 25.38 179 TYR A N 1
ATOM 1352 C CA . TYR A 1 180 ? 34.710 41.128 28.307 1.00 26.87 179 TYR A CA 1
ATOM 1353 C C . TYR A 1 180 ? 34.091 39.995 27.491 1.00 24.80 179 TYR A C 1
ATOM 1354 O O . TYR A 1 180 ? 33.218 39.282 27.985 1.00 26.64 179 TYR A O 1
ATOM 1363 N N . GLY A 1 181 ? 34.543 39.824 26.253 1.00 23.18 180 GLY A N 1
ATOM 1364 C CA . GLY A 1 181 ? 34.014 38.761 25.413 1.00 20.32 180 GLY A CA 1
ATOM 1365 C C . GLY A 1 181 ? 32.588 38.981 24.946 1.00 18.02 180 GLY A C 1
ATOM 1366 O O . GLY A 1 181 ? 31.907 38.043 24.532 1.00 20.13 180 GLY A O 1
ATOM 1367 N N . LYS A 1 182 ? 32.130 40.225 25.015 1.00 17.85 181 LYS A N 1
ATOM 1368 C CA . LYS A 1 182 ? 30.779 40.563 24.590 1.00 17.15 181 LYS A CA 1
ATOM 1369 C C . LYS A 1 182 ? 30.768 41.782 23.676 1.00 15.01 181 LYS A C 1
ATOM 1370 O O . LYS A 1 182 ? 31.692 42.601 23.695 1.00 17.24 181 LYS A O 1
ATOM 1376 N N . ILE A 1 183 ? 29.714 41.886 22.877 1.00 14.49 182 ILE A N 1
ATOM 1377 C CA . ILE A 1 183 ? 29.519 43.016 21.980 1.00 13.46 182 ILE A CA 1
ATOM 1378 C C . ILE A 1 183 ? 28.111 43.536 22.225 1.00 14.56 182 ILE A C 1
ATOM 1379 O O . ILE A 1 183 ? 27.142 42.777 22.141 1.00 14.62 182 ILE A O 1
ATOM 1384 N N . GLN A 1 184 ? 27.991 44.816 22.550 1.00 12.41 183 GLN A N 1
ATOM 1385 C CA . GLN A 1 184 ? 26.675 45.400 22.770 1.00 13.24 183 GLN A CA 1
ATOM 1386 C C . GLN A 1 184 ? 26.332 46.236 21.542 1.00 12.76 183 GLN A C 1
ATOM 1387 O O . GLN A 1 184 ? 27.094 47.124 21.155 1.00 13.25 183 GLN A O 1
ATOM 1393 N N . LEU A 1 185 ? 25.197 45.944 20.916 1.00 14.26 184 LEU A N 1
ATOM 1394 C CA . LEU A 1 185 ? 24.792 46.685 19.727 1.00 12.12 184 LEU A CA 1
ATOM 1395 C C . LEU A 1 185 ? 24.008 47.926 20.125 1.00 16.24 184 LEU A C 1
ATOM 1396 O O . LEU A 1 185 ? 22.948 47.824 20.747 1.00 18.25 184 LEU A O 1
ATOM 1401 N N . LEU A 1 186 ? 24.530 49.094 19.763 1.00 14.35 185 LEU A N 1
ATOM 1402 C CA . LEU A 1 186 ? 23.876 50.356 20.104 1.00 15.29 185 LEU A CA 1
ATOM 1403 C C . LEU A 1 186 ? 22.991 50.917 18.996 1.00 16.85 185 LEU A C 1
ATOM 1404 O O . LEU A 1 186 ? 21.909 51.442 19.271 1.00 18.98 185 LEU A O 1
ATOM 1409 N N . ASP A 1 187 ? 23.457 50.814 17.752 1.00 15.19 186 ASP A N 1
ATOM 1410 C CA . ASP A 1 187 ? 22.727 51.340 16.600 1.00 14.23 186 ASP A CA 1
ATOM 1411 C C . ASP A 1 187 ? 22.386 50.237 15.594 1.00 14.44 186 ASP A C 1
ATOM 1412 O O . ASP A 1 187 ? 23.121 49.991 14.635 1.00 14.63 186 ASP A O 1
ATOM 1417 N N . LEU A 1 188 ? 21.255 49.577 15.814 1.00 15.85 187 LEU A N 1
ATOM 1418 C CA . LEU A 1 188 ? 20.830 48.498 14.932 1.00 15.53 187 LEU A CA 1
ATOM 1419 C C . LEU A 1 188 ? 20.537 48.963 13.506 1.00 14.94 187 LEU A C 1
ATOM 1420 O O . LEU A 1 188 ? 20.884 48.279 12.542 1.00 16.00 187 LEU A O 1
ATOM 1425 N N . LYS A 1 189 ? 19.901 50.124 13.366 1.00 16.43 188 LYS A N 1
ATOM 1426 C CA . LYS A 1 189 ? 19.589 50.631 12.034 1.00 18.66 188 LYS A CA 1
ATOM 1427 C C . LYS A 1 189 ? 20.882 50.949 11.285 1.00 17.02 188 LYS A C 1
ATOM 1428 O O . LYS A 1 189 ? 21.002 50.663 10.095 1.00 17.97 188 LYS A O 1
ATOM 1434 N N . GLY A 1 190 ? 21.846 51.528 11.998 1.00 16.98 189 GLY A N 1
ATOM 1435 C CA . GLY A 1 190 ? 23.124 51.868 11.397 1.00 15.15 189 GLY A CA 1
ATOM 1436 C C . GLY A 1 190 ? 23.889 50.630 10.968 1.00 13.63 189 GLY A C 1
ATOM 1437 O O . GLY A 1 190 ? 24.520 50.608 9.917 1.00 13.53 189 GLY A O 1
ATOM 1438 N N . LEU A 1 191 ? 23.843 49.589 11.793 1.00 15.03 190 LEU A N 1
ATOM 1439 C CA . LEU A 1 191 ? 24.534 48.351 11.462 1.00 14.18 190 LEU A CA 1
ATOM 1440 C C . LEU A 1 191 ? 23.888 47.707 10.242 1.00 14.24 190 LEU A C 1
ATOM 1441 O O . LEU A 1 191 ? 24.576 47.159 9.382 1.00 14.32 190 LEU A O 1
ATOM 1446 N N . LYS A 1 192 ? 22.562 47.789 10.161 1.00 15.11 191 LYS A N 1
ATOM 1447 C CA . LYS A 1 192 ? 21.848 47.215 9.030 1.00 17.14 191 LYS A CA 1
ATOM 1448 C C . LYS A 1 192 ? 22.260 47.925 7.743 1.00 16.49 191 LYS A C 1
ATOM 1449 O O . LYS A 1 192 ? 22.436 47.289 6.706 1.00 16.63 191 LYS A O 1
ATOM 1455 N N . GLU A 1 193 ? 22.425 49.244 7.816 1.00 16.94 192 GLU A N 1
ATOM 1456 C CA . GLU A 1 193 ? 22.828 50.015 6.649 1.00 17.69 192 GLU A CA 1
ATOM 1457 C C . GLU A 1 193 ? 24.220 49.599 6.175 1.00 17.68 192 GLU A C 1
ATOM 1458 O O . GLU A 1 193 ? 24.475 49.522 4.976 1.00 19.52 192 GLU A O 1
ATOM 1464 N N . LEU A 1 194 ? 25.116 49.315 7.116 1.00 15.66 193 LEU A N 1
ATOM 1465 C CA . LEU A 1 194 ? 26.458 48.873 6.756 1.00 16.07 193 LEU A CA 1
ATOM 1466 C C . LEU A 1 194 ? 26.380 47.479 6.139 1.00 14.08 193 LEU A C 1
ATOM 1467 O O . LEU A 1 194 ? 27.0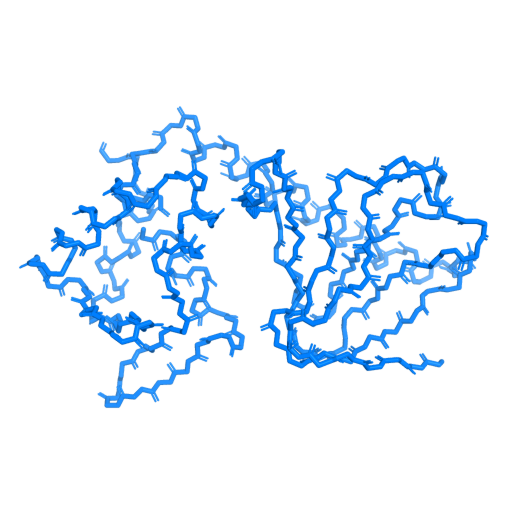29 47.188 5.134 1.00 15.43 193 LEU A O 1
ATOM 1472 N N . ALA A 1 195 ? 25.584 46.617 6.764 1.00 14.47 194 ALA A N 1
ATOM 1473 C CA . ALA A 1 195 ? 25.424 45.242 6.308 1.00 16.05 194 ALA A CA 1
ATOM 1474 C C . ALA A 1 195 ? 24.855 45.119 4.899 1.00 16.43 194 ALA A C 1
ATOM 1475 O O . ALA A 1 195 ? 25.116 44.137 4.211 1.00 16.98 194 ALA A O 1
ATOM 1477 N N . GLU A 1 196 ? 24.076 46.108 4.477 1.00 18.82 195 GLU A N 1
ATOM 1478 C CA . GLU A 1 196 ? 23.464 46.074 3.152 1.00 20.79 195 GLU A CA 1
ATOM 1479 C C . GLU A 1 196 ? 24.253 46.820 2.082 1.00 22.70 195 GLU A C 1
ATOM 1480 O O . GLU A 1 196 ? 23.814 46.913 0.932 1.00 24.05 195 GLU A O 1
ATOM 1486 N N . SER A 1 197 ? 25.419 47.332 2.459 1.00 21.26 196 SER A N 1
ATOM 1487 C CA . SER A 1 197 ? 26.276 48.082 1.546 1.00 20.98 196 SER A CA 1
ATOM 1488 C C . SER A 1 197 ? 27.626 47.402 1.336 1.00 19.98 196 SER A C 1
ATOM 1489 O O . SER A 1 197 ? 28.169 46.791 2.256 1.00 18.52 196 SER A O 1
ATOM 1492 N N . ARG A 1 198 ? 28.176 47.512 0.130 1.00 20.19 197 ARG A N 1
ATOM 1493 C CA . ARG A 1 198 ? 29.476 46.911 -0.157 1.00 21.30 197 ARG A CA 1
ATOM 1494 C C . ARG A 1 198 ? 30.581 47.635 0.607 1.00 22.44 197 ARG A C 1
ATOM 1495 O O . ARG A 1 198 ? 31.635 47.064 0.881 1.00 22.70 197 ARG A O 1
ATOM 1503 N N . GLY A 1 199 ? 30.329 48.896 0.943 1.00 23.64 198 GLY A N 1
ATOM 1504 C CA . GLY A 1 199 ? 31.307 49.680 1.674 1.00 28.10 198 GLY A CA 1
ATOM 1505 C C . GLY A 1 199 ? 32.153 50.553 0.767 1.00 32.27 198 GLY A C 1
ATOM 1506 O O . GLY A 1 199 ? 31.992 50.467 -0.469 1.00 35.51 198 GLY A O 1
#

InterPro domains:
  IPR000595 Cyclic nucleotide-binding domain [PF00027] (8-81)
  IPR000595 Cyclic nucleotide-binding domain [PS50042] (1-65)
  IPR000595 Cyclic nucleotide-binding domain [cd00038] (6-81)
  IPR012318 Crp-type HTH domain [PF13545] (122-194)
  IPR012318 Crp-type HTH domain [PS51063] (117-189)
  IPR012318 Crp-type HTH domain [SM00419] (139-187)
  IPR014710 RmlC-like jelly roll fold [G3DSA:2.60.120.10] (1-117)
  IPR018490 Cyclic nucleotide-binding domain superfamily [SSF51206] (6-109)
  IPR036388 Winged helix-like DNA-binding domain superfamily [G3DSA:1.10.10.10] (118-199)
  IPR036390 Winged helix DNA-binding domain superfamily [SSF46785] (120-196)
  IPR050397 Global Transcriptional Regulators in Environmental Response [PTHR24567] (7-196)

Radius of gyration: 17.47 Å; Cα contacts (8 Å, |Δi|>4): 360; chains: 1; bounding box: 39×52×32 Å

GO terms:
  GO:0001216 DNA-binding transcription activator activity (F, IDA)
  GO:0003677 DNA binding (F, IDA)
  GO:0045893 positive regulation of DNA-templated transcription (P, IDA)
  GO:0042803 protein homodimerization activity (F, IDA)
  GO:0006979 response to oxidative stress (P, IMP)

Foldseek 3Di:
DKDKDAAFDWDDDWFFDDLPQFKKAWQAAKKWKWAADPVGATATQDIHHHLAIGPCVSLVRHTGRTIIGGNHITMIDTADNDHDPVVVVSHVVRVVVSVVVSVVLVVLVVQADPLLLLVLVVVQLPHPQWDDDPRWIKGQAALSRVCSSNVHHSVVSVVSLVVCVVVPQWDDDDRMITGGNNVVSVVSNVDRD

Nearest PDB structures (foldseek):
  2zcw-assembly1_A-2  TM=1.004E+00  e=3.074E-38  Thermus thermophilus
  3b02-assembly1_A  TM=8.994E-01  e=1.251E-17  Thermus thermophilus HB8
  5cvr-assembly1_A-2  TM=7.492E-01  e=2.820E-11  Aliivibrio fischeri
  3e6d-assembly1_A  TM=4.450E-01  e=3.168E-10  Desulfitobacterium hafniense DCB-2
  3e5q-assembly1_A  TM=3.520E-01  e=4.234E-08  Desulfitobacterium hafniense DCB-2

Organism: Thermus thermophilus (strain ATCC 27634 / DSM 579 / HB8) (NCBI:txid300852)

CATH classification: 2.60.120.10 (+1 more: 1.10.10.10)

B-factor: mean 22.43, std 9.66, range [10.45, 64.92]

Secondary structure (DSSP, 8-state):
--EEE-TT-EEE-SBSPPTT---EEEEES-EEEEEE-TTS-EEEEEEE-TT-EE-THHHHTPPB-SEEEESS-EEEEEPPSS--HHHHHHHHHHHHHHHHHHHHHHHHHHH--TTT--HHHHHHTTSTTEEEETTEEEEE--HHHHHHHHT--HHHHHHHHHHHHHTTSEEEETTEEEES-HHHHHHHHTS--

Sequence (193 aa):
ETVSFKAGDVILYPGVPGPRDRAYRVLEGLVRLEAVDEEGNALTLRLVRPGGFFGEEALFGQERIYFAEAATDVRLEPLPENPDPELLKDLAQHLSQGLAEAYRRIERLATQRLKNRAAALLELSETPLAHEEEGKVVLKATHDELAAAVGSVRETVTKVIGELAREGYIRSGYGKIQLLDLKGLKELAESRG

Solvent-accessible surface area: 11260 Å² total